Protein AF-A0A961JSK9-F1 (afdb_monomer)

Radius of gyration: 24.37 Å; Cα contacts (8 Å, |Δi|>4): 140; chains: 1; bounding box: 54×49×78 Å

Structure (mmCIF, N/CA/C/O backbone):
data_AF-A0A961JSK9-F1
#
_entry.id   AF-A0A961JSK9-F1
#
loop_
_atom_site.group_PDB
_atom_site.id
_atom_site.type_symbol
_atom_site.label_atom_id
_atom_site.label_alt_id
_atom_site.label_comp_id
_atom_site.label_asym_id
_atom_site.label_entity_id
_atom_site.label_seq_id
_atom_site.pdbx_PDB_ins_code
_atom_site.Cartn_x
_atom_site.Cartn_y
_atom_site.Cartn_z
_atom_site.occupancy
_atom_site.B_iso_or_equiv
_atom_site.auth_seq_id
_atom_site.auth_comp_id
_atom_site.auth_asym_id
_atom_site.auth_atom_id
_atom_site.pdbx_PDB_model_num
ATOM 1 N N . MET A 1 1 ? -5.346 -9.179 48.522 1.00 44.09 1 MET A N 1
ATOM 2 C CA . MET A 1 1 ? -5.016 -10.354 47.690 1.00 44.09 1 MET A CA 1
ATOM 3 C C . MET A 1 1 ? -6.242 -11.251 47.652 1.00 44.09 1 MET A C 1
ATOM 5 O O . MET A 1 1 ? -6.421 -12.074 48.533 1.00 44.09 1 MET A O 1
ATOM 9 N N . SER A 1 2 ? -7.141 -11.011 46.701 1.00 37.22 2 SER A N 1
ATOM 10 C CA . SER A 1 2 ? -8.302 -11.865 46.439 1.00 37.22 2 SER A CA 1
ATOM 11 C C . SER A 1 2 ? -8.330 -12.095 44.937 1.00 37.22 2 SER A C 1
ATOM 13 O O . SER A 1 2 ? -8.609 -11.184 44.158 1.00 37.22 2 SER A O 1
ATOM 15 N N . VAL A 1 3 ? -7.913 -13.294 44.554 1.00 47.22 3 VAL A N 1
ATOM 16 C CA . VAL A 1 3 ? -7.893 -13.778 43.180 1.00 47.22 3 VAL A CA 1
ATOM 17 C C . VAL A 1 3 ? -9.343 -13.877 42.715 1.00 47.22 3 VAL A C 1
ATOM 19 O O . VAL A 1 3 ? -10.102 -14.709 43.205 1.00 47.22 3 VAL A O 1
ATOM 22 N N . HIS A 1 4 ? -9.740 -12.988 41.806 1.00 46.88 4 HIS A N 1
ATOM 23 C CA . HIS A 1 4 ? -10.997 -13.101 41.079 1.00 46.88 4 HIS A CA 1
ATOM 24 C C . HIS A 1 4 ? -10.785 -14.147 39.978 1.00 46.88 4 HIS A C 1
ATOM 26 O O . HIS A 1 4 ? -10.395 -13.829 38.858 1.00 46.88 4 HIS A O 1
ATOM 32 N N . THR A 1 5 ? -10.983 -15.419 40.315 1.00 54.44 5 THR A N 1
ATOM 33 C CA . THR A 1 5 ? -11.194 -16.466 39.313 1.00 54.44 5 THR A CA 1
ATOM 34 C C . THR A 1 5 ? -12.607 -16.275 38.777 1.00 54.44 5 THR A C 1
ATOM 36 O O . THR A 1 5 ? -13.571 -16.734 39.381 1.00 54.44 5 THR A O 1
ATOM 39 N N . THR A 1 6 ? -12.751 -15.520 37.690 1.00 54.50 6 THR A N 1
ATOM 40 C CA . THR A 1 6 ? -13.978 -15.538 36.891 1.00 54.50 6 THR A CA 1
ATOM 41 C C . THR A 1 6 ? -13.908 -16.702 35.921 1.00 54.50 6 THR A C 1
ATOM 43 O O . THR A 1 6 ? -12.979 -16.789 35.118 1.00 54.50 6 THR A O 1
ATOM 46 N N . ASP A 1 7 ? -14.903 -17.577 36.027 1.00 43.22 7 ASP A N 1
ATOM 47 C CA . ASP A 1 7 ? -15.230 -18.644 35.092 1.00 43.22 7 ASP A CA 1
ATOM 48 C C . ASP A 1 7 ? -15.009 -18.226 33.634 1.00 43.22 7 ASP A C 1
ATOM 50 O O . ASP A 1 7 ? -15.667 -17.320 33.114 1.00 43.22 7 ASP A O 1
ATOM 54 N N . HIS A 1 8 ? -14.135 -18.947 32.935 1.00 47.72 8 HIS A N 1
ATOM 55 C CA . HIS A 1 8 ? -14.107 -18.943 31.478 1.00 47.72 8 HIS A CA 1
ATOM 56 C C . HIS A 1 8 ? -15.281 -19.783 30.960 1.00 47.72 8 HIS A C 1
ATOM 58 O O . HIS A 1 8 ? -15.100 -20.873 30.423 1.00 47.72 8 HIS A O 1
ATOM 64 N N . ILE A 1 9 ? -16.509 -19.276 31.105 1.00 49.59 9 ILE A N 1
ATOM 65 C CA . ILE A 1 9 ? -17.609 -19.733 30.255 1.00 49.59 9 ILE A CA 1
ATOM 66 C C . ILE A 1 9 ? -17.154 -19.461 28.821 1.00 49.59 9 ILE A C 1
ATOM 68 O O . ILE A 1 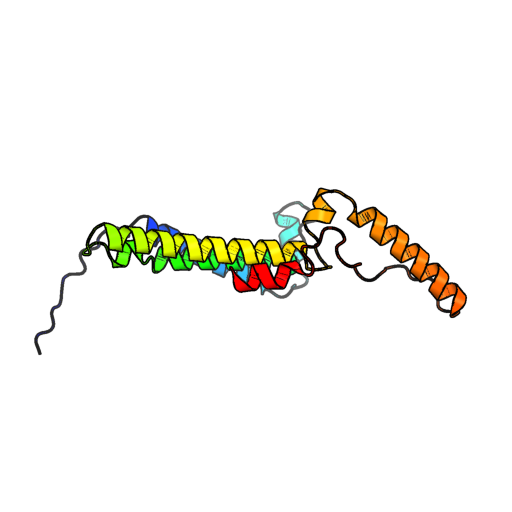9 ? -16.850 -18.318 28.479 1.00 49.59 9 ILE A O 1
ATOM 72 N N . HIS A 1 10 ? -17.062 -20.513 28.002 1.00 55.81 10 HIS A N 1
ATOM 73 C CA . HIS A 1 10 ? -16.749 -20.444 26.575 1.00 55.81 10 HIS A CA 1
ATOM 74 C C . HIS A 1 10 ? -17.805 -19.607 25.833 1.00 55.81 10 HIS A C 1
ATOM 76 O O . HIS A 1 10 ? -18.684 -20.127 25.144 1.00 55.81 10 HIS A O 1
ATOM 82 N N . ALA A 1 11 ? -17.726 -18.284 25.962 1.00 61.22 11 ALA A N 1
ATOM 83 C CA . ALA A 1 11 ? -18.397 -17.361 25.076 1.00 61.22 11 ALA A CA 1
ATOM 84 C C . ALA A 1 11 ? -17.859 -17.639 23.670 1.00 61.22 11 ALA A C 1
ATOM 86 O O . ALA A 1 11 ? -16.646 -17.690 23.452 1.00 61.22 11 ALA A O 1
ATOM 87 N N . LYS A 1 12 ? -18.758 -17.895 22.713 1.00 56.59 12 LYS A N 1
ATOM 88 C CA . LYS A 1 12 ? -18.362 -18.112 21.318 1.00 56.59 12 LYS A CA 1
ATOM 89 C C . LYS A 1 12 ? -17.499 -16.918 20.892 1.00 56.59 12 LYS A C 1
ATOM 91 O O . LYS A 1 12 ? -17.973 -15.792 21.050 1.00 56.59 12 LYS A O 1
ATOM 96 N N . PRO A 1 13 ? -16.287 -17.137 20.341 1.00 65.50 13 PRO A N 1
ATOM 97 C CA . PRO A 1 13 ? -15.444 -16.026 19.929 1.00 65.50 13 PRO A CA 1
ATOM 98 C C . PRO A 1 13 ? -16.229 -15.173 18.947 1.00 65.50 13 PRO A C 1
ATOM 100 O O . PRO A 1 13 ? -16.874 -15.718 18.036 1.00 65.50 13 PRO A O 1
ATOM 103 N N . ALA A 1 14 ? -16.211 -13.861 19.175 1.00 82.50 14 ALA A N 1
ATOM 104 C CA . ALA A 1 14 ? -16.921 -12.913 18.336 1.00 82.50 14 ALA A CA 1
ATOM 105 C C . ALA A 1 14 ? -16.466 -13.093 16.879 1.00 82.50 14 ALA A C 1
ATOM 107 O O . ALA A 1 14 ? -15.310 -13.438 16.624 1.00 82.50 14 ALA A O 1
ATOM 108 N N . LEU A 1 15 ? -17.355 -12.852 15.908 1.00 86.56 15 LEU A N 1
ATOM 109 C CA . LEU A 1 15 ? -17.049 -13.011 14.477 1.00 86.56 15 LEU A CA 1
ATOM 110 C C . LEU A 1 15 ? -15.721 -12.331 14.094 1.00 86.56 15 LEU A C 1
ATOM 112 O O . LEU A 1 15 ? -14.914 -12.915 13.379 1.00 86.56 15 LEU A O 1
ATOM 116 N N . ARG A 1 16 ? -15.463 -11.144 14.655 1.00 86.88 16 ARG A N 1
ATOM 117 C CA . ARG A 1 16 ? -14.218 -10.382 14.495 1.00 86.88 16 ARG A CA 1
ATOM 118 C C . ARG A 1 16 ? -12.969 -11.162 14.909 1.00 86.88 16 ARG A C 1
ATOM 120 O O . ARG A 1 16 ? -11.985 -11.154 14.184 1.00 86.88 16 ARG A O 1
ATOM 127 N N . GLU A 1 17 ? -13.001 -11.831 16.058 1.00 88.62 17 GLU A N 1
ATOM 128 C CA . GLU A 1 17 ? -11.855 -12.586 16.578 1.00 88.62 17 GLU A CA 1
ATOM 129 C C . GLU A 1 17 ? -11.570 -13.817 15.726 1.00 88.62 17 GLU A C 1
ATOM 131 O O . GLU A 1 17 ? -10.412 -14.121 15.453 1.00 88.62 17 GLU A O 1
ATOM 136 N N . ARG A 1 18 ? -12.627 -14.485 15.248 1.00 90.25 18 ARG A N 1
ATOM 137 C CA . ARG A 1 18 ? -12.497 -15.601 14.305 1.00 90.25 18 ARG A CA 1
ATOM 138 C C . ARG A 1 18 ? -11.901 -15.133 12.981 1.00 90.25 18 ARG A C 1
ATOM 140 O O . ARG A 1 18 ? -10.986 -15.772 12.480 1.00 90.25 18 ARG A O 1
ATOM 147 N N . LEU A 1 19 ? -12.398 -14.020 12.437 1.00 92.25 19 LEU A N 1
ATOM 148 C CA . LEU A 1 19 ? -11.875 -13.430 11.204 1.00 92.25 19 LEU A CA 1
ATOM 149 C C . LEU A 1 19 ? -10.405 -13.036 11.360 1.00 92.25 19 LEU A C 1
ATOM 151 O O . LEU A 1 19 ? -9.591 -13.436 10.539 1.00 92.25 19 LEU A O 1
ATOM 155 N N . ALA A 1 20 ? -10.047 -12.327 12.434 1.00 92.12 20 ALA A N 1
ATOM 156 C CA . ALA A 1 20 ? -8.663 -11.949 12.708 1.00 92.12 20 ALA A CA 1
ATOM 157 C C . ALA A 1 20 ? -7.746 -13.177 12.819 1.00 92.12 20 ALA A C 1
ATOM 159 O O . ALA A 1 20 ? -6.656 -13.173 12.257 1.00 92.12 20 ALA A O 1
ATOM 160 N N . TYR A 1 21 ? -8.202 -14.239 13.492 1.00 93.44 21 TYR A N 1
ATOM 161 C CA . TYR A 1 21 ? -7.456 -15.490 13.605 1.00 93.44 21 TYR A CA 1
ATOM 162 C C . TYR A 1 21 ? -7.222 -16.150 12.242 1.00 93.44 21 TYR A C 1
ATOM 164 O O . TYR A 1 21 ? -6.085 -16.472 11.914 1.00 93.44 21 TYR A O 1
ATOM 172 N N . TRP A 1 22 ? -8.270 -16.315 11.429 1.00 94.56 22 TRP A N 1
ATOM 173 C CA . TRP A 1 22 ? -8.148 -16.949 10.113 1.00 94.56 22 TRP A CA 1
ATOM 174 C C . TRP A 1 22 ? -7.325 -16.117 9.127 1.00 94.56 22 TRP A C 1
ATOM 176 O O . TRP A 1 22 ? -6.534 -16.686 8.378 1.00 94.56 22 TRP A O 1
ATOM 186 N N . LEU A 1 23 ? -7.455 -14.787 9.153 1.00 94.19 23 LEU A N 1
ATOM 187 C CA . LEU A 1 23 ? -6.632 -13.889 8.340 1.00 94.19 23 LEU A CA 1
ATOM 188 C C . LEU A 1 23 ? -5.159 -13.944 8.757 1.00 94.19 23 LEU A C 1
ATOM 190 O O . LEU A 1 23 ? -4.292 -14.058 7.896 1.00 94.19 23 LEU A O 1
ATOM 194 N N . ALA A 1 24 ? -4.868 -13.914 10.061 1.00 93.75 24 ALA A N 1
ATOM 195 C CA . ALA A 1 24 ? -3.503 -14.026 10.570 1.00 93.75 24 ALA A CA 1
ATOM 196 C C . ALA A 1 24 ? -2.886 -15.393 10.252 1.00 93.75 24 ALA A C 1
ATOM 198 O O . ALA A 1 24 ? -1.752 -15.460 9.786 1.00 93.75 24 ALA A O 1
ATOM 199 N N . LEU A 1 25 ? -3.642 -16.476 10.445 1.00 94.94 25 LEU A N 1
ATOM 200 C CA . LEU A 1 25 ? -3.207 -17.823 10.090 1.00 94.94 25 LEU A CA 1
ATOM 201 C C . LEU A 1 25 ? -2.912 -17.925 8.589 1.00 94.94 25 LEU A C 1
ATOM 203 O O . LEU A 1 25 ? -1.850 -18.410 8.210 1.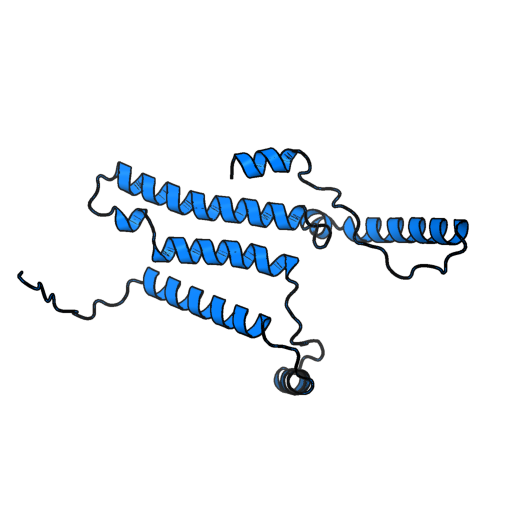00 94.94 25 LEU A O 1
ATOM 207 N N . GLY A 1 26 ? -3.813 -17.422 7.742 1.00 93.00 26 GLY A N 1
ATOM 208 C CA . GLY A 1 26 ? -3.612 -17.376 6.295 1.00 93.00 26 GLY A CA 1
ATOM 209 C C . GLY A 1 26 ? -2.363 -16.584 5.911 1.00 93.00 26 GLY A C 1
ATOM 210 O O . GLY A 1 26 ? -1.546 -17.075 5.136 1.00 93.00 26 GLY A O 1
ATOM 211 N N . LEU A 1 27 ? -2.165 -15.402 6.504 1.00 91.62 27 LEU A N 1
ATOM 212 C CA . LEU A 1 27 ? -0.990 -14.571 6.254 1.00 91.62 27 LEU A CA 1
ATOM 213 C C . LEU A 1 27 ? 0.316 -15.288 6.631 1.00 91.62 27 LEU A C 1
ATOM 215 O O . LEU A 1 27 ? 1.274 -15.255 5.862 1.00 91.62 27 LEU A O 1
ATOM 219 N N . VAL A 1 28 ? 0.352 -15.967 7.781 1.00 91.50 28 VAL A N 1
ATOM 220 C CA . VAL A 1 28 ? 1.520 -16.748 8.214 1.00 91.50 28 VAL A CA 1
ATOM 221 C C . VAL A 1 28 ? 1.793 -17.903 7.257 1.00 91.50 28 VAL A C 1
ATOM 223 O O . VAL A 1 28 ? 2.937 -18.088 6.856 1.00 91.50 28 VAL A O 1
ATOM 226 N N . LEU A 1 29 ? 0.765 -18.650 6.842 1.00 90.00 29 LEU A N 1
ATOM 227 C CA . LEU A 1 29 ? 0.925 -19.750 5.887 1.00 90.00 29 LEU A CA 1
ATOM 228 C C . LEU A 1 29 ? 1.477 -19.255 4.543 1.00 90.00 29 LEU A C 1
ATOM 230 O O . LEU A 1 29 ? 2.421 -19.843 4.021 1.00 90.00 29 LEU A O 1
ATOM 234 N N . VAL A 1 30 ? 0.951 -18.144 4.018 1.00 85.94 30 VAL A N 1
ATOM 235 C CA . VAL A 1 30 ? 1.465 -17.512 2.791 1.00 85.94 30 VAL A CA 1
ATOM 236 C C . VAL A 1 30 ? 2.916 -17.062 2.972 1.00 85.94 30 VAL A C 1
ATOM 238 O O . VAL A 1 30 ? 3.751 -17.319 2.107 1.00 85.94 30 VAL A O 1
ATOM 241 N N . GLY A 1 31 ? 3.244 -16.443 4.109 1.00 83.38 31 GLY A N 1
ATOM 242 C CA . GLY A 1 31 ? 4.611 -16.039 4.437 1.00 83.38 31 GLY A CA 1
ATOM 243 C C . GLY A 1 31 ? 5.576 -17.223 4.523 1.00 83.38 31 GLY A C 1
ATOM 244 O O . GLY A 1 31 ? 6.680 -17.153 3.988 1.00 83.38 31 GLY A O 1
ATOM 245 N N . MET A 1 32 ? 5.148 -18.334 5.127 1.00 85.00 32 MET A N 1
ATOM 246 C CA . MET A 1 32 ? 5.934 -19.567 5.200 1.00 85.00 32 MET A CA 1
ATOM 247 C C . MET A 1 32 ? 6.185 -20.157 3.815 1.00 85.00 32 MET A C 1
ATOM 249 O O . MET A 1 32 ? 7.321 -20.514 3.524 1.00 85.00 32 MET A O 1
ATOM 253 N N . VAL A 1 33 ? 5.165 -20.211 2.950 1.00 80.94 33 VAL A N 1
ATOM 254 C CA . VAL A 1 33 ? 5.314 -20.661 1.554 1.00 80.94 33 VAL A CA 1
ATOM 255 C C . VAL A 1 33 ? 6.288 -19.759 0.794 1.00 80.94 33 VAL A C 1
ATOM 257 O O . VAL A 1 33 ? 7.173 -20.262 0.112 1.00 80.94 33 VAL A O 1
ATOM 260 N N . ASN A 1 34 ? 6.192 -18.437 0.958 1.00 78.38 34 ASN A N 1
ATOM 261 C CA . ASN A 1 34 ? 7.104 -17.491 0.311 1.00 78.38 34 ASN A CA 1
ATOM 262 C C . ASN A 1 34 ? 8.557 -17.595 0.822 1.00 78.38 34 ASN A C 1
ATOM 264 O O . ASN A 1 34 ? 9.499 -17.250 0.109 1.00 78.38 34 ASN A O 1
ATOM 268 N N . ALA A 1 35 ? 8.744 -18.068 2.056 1.00 76.75 35 ALA A N 1
ATOM 269 C CA . ALA A 1 35 ? 10.053 -18.306 2.655 1.00 76.75 35 ALA A CA 1
ATOM 270 C C . ALA A 1 35 ? 10.646 -19.686 2.309 1.00 76.75 35 ALA A C 1
ATOM 272 O O . ALA A 1 35 ? 11.819 -19.921 2.610 1.00 76.75 35 ALA A O 1
ATOM 273 N N . MET A 1 36 ? 9.882 -20.597 1.687 1.00 73.12 36 MET A N 1
ATOM 274 C CA . MET A 1 36 ? 10.408 -21.905 1.292 1.00 73.12 36 MET A CA 1
ATOM 275 C C . MET A 1 36 ? 11.477 -21.738 0.200 1.00 73.12 36 MET A C 1
ATOM 277 O O . MET A 1 36 ? 11.223 -21.098 -0.825 1.00 73.12 36 MET A O 1
ATOM 281 N N . PRO A 1 37 ? 12.687 -22.297 0.386 1.00 64.62 37 PRO A N 1
ATOM 282 C CA . PRO A 1 37 ? 13.669 -22.347 -0.686 1.00 64.62 37 PRO A CA 1
ATOM 283 C C . PRO A 1 37 ? 13.152 -23.258 -1.806 1.00 64.62 37 PRO A C 1
ATOM 285 O O . PRO A 1 37 ? 12.506 -24.270 -1.536 1.00 64.62 37 PRO A O 1
ATOM 288 N N . GLY A 1 38 ? 13.451 -22.920 -3.062 1.00 63.88 38 GLY A N 1
ATOM 289 C CA . GLY A 1 38 ? 13.133 -23.787 -4.196 1.00 63.88 38 GLY A CA 1
ATOM 290 C C . GLY A 1 38 ? 13.935 -25.082 -4.093 1.00 63.88 38 GLY A C 1
ATOM 291 O O . GLY A 1 38 ? 15.145 -25.073 -4.318 1.00 63.88 38 GLY A O 1
ATOM 292 N N . ILE A 1 39 ? 13.280 -26.177 -3.701 1.00 66.50 39 ILE A N 1
ATOM 293 C CA . ILE A 1 39 ? 13.894 -27.505 -3.644 1.00 66.50 39 ILE A CA 1
ATOM 294 C C . ILE A 1 39 ? 13.689 -28.166 -5.013 1.00 66.50 39 ILE A C 1
ATOM 296 O O . ILE A 1 39 ? 12.536 -28.428 -5.378 1.00 66.50 39 ILE A O 1
ATOM 300 N N . PRO A 1 40 ? 14.765 -28.473 -5.763 1.00 58.69 40 PRO A N 1
ATOM 301 C CA . PRO A 1 40 ? 14.644 -29.195 -7.025 1.00 58.69 40 PRO A CA 1
ATOM 302 C C . PRO A 1 40 ? 13.997 -30.566 -6.757 1.00 58.69 40 PRO A C 1
ATOM 304 O O . PRO A 1 40 ? 14.526 -31.357 -5.979 1.00 58.69 40 PRO A O 1
ATOM 307 N N . GLY A 1 41 ? 12.816 -30.811 -7.338 1.00 64.81 41 GLY A N 1
ATOM 308 C CA . GLY A 1 41 ? 11.990 -32.011 -7.129 1.00 64.81 41 GLY A CA 1
ATOM 309 C C . GLY A 1 41 ? 10.600 -31.748 -6.526 1.00 64.81 41 GLY A C 1
ATOM 310 O O . GLY A 1 41 ? 9.636 -32.387 -6.941 1.00 64.81 41 GLY A O 1
ATOM 311 N N . LEU A 1 42 ? 10.446 -30.769 -5.621 1.00 65.62 42 LEU A N 1
ATOM 312 C CA . LEU A 1 42 ? 9.121 -30.370 -5.107 1.00 65.62 42 LEU A CA 1
ATOM 313 C C . LEU A 1 42 ? 8.342 -29.568 -6.157 1.00 65.62 42 LEU A C 1
ATOM 315 O O . LEU A 1 42 ? 7.139 -29.754 -6.313 1.00 65.62 42 LEU A O 1
ATOM 319 N N . ASP A 1 43 ? 9.048 -28.718 -6.904 1.00 64.00 43 ASP A N 1
ATOM 320 C CA . ASP A 1 43 ? 8.493 -27.988 -8.045 1.00 64.00 43 ASP A CA 1
ATOM 321 C C . ASP A 1 43 ? 7.944 -28.931 -9.122 1.00 64.00 43 ASP A C 1
ATOM 323 O O . ASP A 1 43 ? 6.928 -28.631 -9.742 1.00 64.00 43 ASP A O 1
ATOM 327 N N . ASP A 1 44 ? 8.593 -30.073 -9.349 1.00 66.69 44 ASP A N 1
ATOM 328 C CA . ASP A 1 44 ? 8.180 -31.025 -10.383 1.00 66.69 44 ASP A CA 1
ATOM 329 C C . ASP A 1 44 ? 6.990 -31.876 -9.920 1.00 66.69 44 ASP A C 1
ATOM 331 O O . ASP A 1 44 ? 6.033 -32.030 -10.676 1.00 66.69 44 ASP A O 1
ATOM 335 N N . LEU A 1 45 ? 6.964 -32.290 -8.645 1.00 66.50 45 LEU A N 1
ATOM 336 C CA . LEU A 1 45 ? 5.790 -32.905 -8.006 1.00 66.50 45 LEU A CA 1
ATOM 337 C C . LEU A 1 45 ? 4.580 -31.959 -7.989 1.00 66.50 45 LEU A C 1
ATOM 339 O O . LEU A 1 45 ? 3.455 -32.373 -8.259 1.00 66.50 45 LEU A O 1
ATOM 343 N N . ALA A 1 46 ? 4.791 -30.674 -7.698 1.00 63.22 46 ALA A N 1
ATOM 344 C CA . ALA A 1 46 ? 3.723 -29.681 -7.698 1.00 63.22 46 ALA A CA 1
ATOM 345 C C . ALA A 1 46 ? 3.153 -29.459 -9.103 1.00 63.22 46 ALA A C 1
ATOM 347 O O . ALA A 1 46 ? 1.931 -29.422 -9.249 1.00 63.22 46 ALA A O 1
ATOM 348 N N . LYS A 1 47 ? 4.007 -29.378 -10.133 1.00 64.31 47 LYS A N 1
ATOM 349 C CA . LYS A 1 47 ? 3.582 -29.306 -11.543 1.00 64.31 47 LYS A CA 1
ATOM 350 C C . LYS A 1 47 ? 2.789 -30.541 -11.966 1.00 64.31 47 LYS A C 1
ATOM 352 O O . LYS A 1 47 ? 1.790 -30.400 -12.667 1.00 64.31 47 LYS A O 1
ATOM 357 N N . GLU A 1 48 ? 3.205 -31.728 -11.529 1.00 65.81 48 GLU A N 1
ATOM 358 C CA . GLU A 1 48 ? 2.544 -32.994 -11.861 1.00 65.81 48 GLU A CA 1
ATOM 359 C C . GLU A 1 48 ? 1.169 -33.121 -11.182 1.00 65.81 48 GLU A C 1
ATOM 361 O O . GLU A 1 48 ? 0.207 -33.547 -11.817 1.00 65.81 48 GLU A O 1
ATOM 366 N N . ILE A 1 49 ? 1.031 -32.656 -9.933 1.00 68.75 49 ILE A N 1
ATOM 367 C CA . ILE A 1 49 ? -0.244 -32.667 -9.192 1.00 68.75 49 ILE A CA 1
ATOM 368 C C . ILE A 1 49 ? -1.211 -31.571 -9.676 1.00 68.75 49 ILE A C 1
ATOM 370 O O . ILE A 1 49 ? -2.419 -31.798 -9.722 1.00 68.75 49 ILE A O 1
ATOM 374 N N . THR A 1 50 ? -0.715 -30.378 -10.029 1.00 65.19 50 THR A N 1
ATOM 375 C CA . THR A 1 50 ? -1.570 -29.257 -10.484 1.00 65.19 50 THR A CA 1
ATOM 376 C C . THR A 1 50 ? -1.851 -29.253 -11.988 1.00 65.19 50 THR A C 1
ATOM 378 O O . THR A 1 50 ? -2.728 -28.512 -12.429 1.00 65.19 50 THR A O 1
ATOM 381 N N . GLY A 1 51 ? -1.147 -30.063 -12.787 1.00 57.47 51 GLY A N 1
ATOM 382 C CA . GLY A 1 51 ? -1.371 -30.194 -14.233 1.00 57.47 51 GLY A CA 1
ATOM 383 C C . GLY A 1 51 ? -1.050 -28.937 -15.052 1.00 57.47 51 GLY A C 1
ATOM 384 O O . GLY A 1 51 ? -1.397 -28.872 -16.231 1.00 57.47 51 GLY A O 1
ATOM 385 N N . ASN A 1 52 ? -0.403 -27.931 -14.453 1.00 52.59 52 ASN A N 1
ATOM 386 C CA . ASN A 1 52 ? -0.059 -26.674 -15.111 1.00 52.59 52 ASN A CA 1
ATOM 387 C C . ASN A 1 52 ? 1.473 -26.516 -15.208 1.00 52.59 52 ASN A C 1
ATOM 389 O O . ASN A 1 52 ? 2.131 -26.3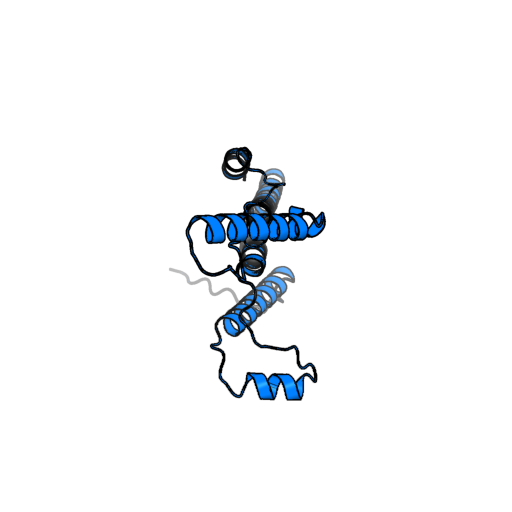09 -14.184 1.00 52.59 52 ASN A O 1
ATOM 393 N N . PRO A 1 53 ? 2.061 -26.547 -16.421 1.00 55.66 53 PRO A N 1
ATOM 394 C CA . PRO A 1 53 ? 3.510 -26.448 -16.617 1.00 55.66 53 PRO A CA 1
ATOM 395 C C . PRO A 1 53 ? 4.097 -25.079 -16.225 1.00 55.66 53 PRO A C 1
ATOM 397 O O . PRO A 1 53 ? 5.314 -24.953 -16.089 1.00 55.66 53 PRO A O 1
ATOM 400 N N . LEU A 1 54 ? 3.253 -24.058 -16.017 1.00 51.44 54 LEU A N 1
ATOM 401 C CA . LEU A 1 54 ? 3.645 -22.722 -15.554 1.00 51.44 54 LEU A CA 1
ATOM 402 C C . LEU A 1 54 ? 3.604 -22.549 -14.029 1.00 51.44 54 LEU A C 1
ATOM 404 O O . LEU A 1 54 ? 3.995 -21.488 -13.540 1.00 51.44 54 LEU A O 1
ATOM 408 N N . PHE A 1 55 ? 3.181 -23.560 -13.262 1.00 48.22 55 PHE A N 1
ATOM 409 C CA . PHE A 1 55 ? 3.177 -23.486 -11.800 1.00 48.22 55 PHE A CA 1
ATOM 410 C C . PHE A 1 55 ? 4.592 -23.715 -11.254 1.00 48.22 55 PHE A C 1
ATOM 412 O O . PHE A 1 55 ? 4.957 -24.785 -10.778 1.00 48.22 55 PHE A O 1
ATOM 419 N N . ARG A 1 56 ? 5.442 -22.696 -11.379 1.00 54.66 56 ARG A N 1
ATOM 420 C CA . ARG A 1 56 ? 6.710 -22.631 -10.651 1.00 54.66 56 ARG A CA 1
ATOM 421 C C . ARG A 1 56 ? 6.369 -22.154 -9.241 1.00 54.66 56 ARG A C 1
ATOM 423 O O . ARG A 1 56 ? 5.776 -21.080 -9.124 1.00 54.66 56 ARG A O 1
ATOM 430 N N . ILE A 1 57 ? 6.755 -22.890 -8.191 1.00 50.88 57 ILE A N 1
ATOM 431 C CA . ILE A 1 57 ? 6.730 -22.390 -6.805 1.00 50.88 57 ILE A CA 1
ATOM 432 C C . ILE A 1 57 ? 7.870 -21.368 -6.699 1.00 50.88 57 ILE A C 1
ATOM 434 O O . ILE A 1 57 ? 8.903 -21.560 -6.068 1.00 50.88 57 ILE A O 1
ATOM 438 N N . ARG A 1 58 ? 7.750 -20.280 -7.456 1.00 55.59 58 ARG A N 1
ATOM 439 C CA . ARG A 1 58 ? 8.689 -19.175 -7.436 1.00 55.59 58 ARG A CA 1
ATOM 440 C C . ARG A 1 58 ? 8.243 -18.248 -6.316 1.00 55.59 58 ARG A C 1
ATOM 442 O O . ARG A 1 58 ? 7.049 -18.010 -6.150 1.00 55.59 58 ARG A O 1
ATOM 449 N N . LYS A 1 59 ? 9.225 -17.694 -5.603 1.00 58.72 59 LYS A N 1
ATOM 450 C CA . LYS A 1 59 ? 9.078 -16.485 -4.784 1.00 58.72 59 LYS A CA 1
ATOM 451 C C . LYS A 1 59 ? 8.135 -15.512 -5.492 1.00 58.72 59 LYS A C 1
ATOM 453 O O . LYS A 1 59 ? 8.388 -15.158 -6.648 1.00 58.72 59 LYS A O 1
ATOM 458 N N . PHE A 1 60 ? 7.044 -15.145 -4.827 1.00 60.50 60 PHE A N 1
ATOM 459 C CA . PHE A 1 60 ? 6.110 -14.161 -5.361 1.00 60.50 60 PHE A CA 1
ATOM 460 C C . PHE A 1 60 ? 6.876 -12.863 -5.679 1.00 60.50 60 PHE A C 1
ATOM 462 O O . PHE A 1 60 ? 7.856 -12.585 -4.984 1.00 60.50 60 PHE A O 1
ATOM 469 N N . PRO A 1 61 ? 6.483 -12.083 -6.705 1.00 71.75 61 PRO A N 1
ATOM 470 C CA . PRO A 1 61 ? 7.084 -10.773 -6.950 1.00 71.75 61 PRO A CA 1
ATOM 471 C C . PRO A 1 61 ? 6.910 -9.922 -5.688 1.00 71.75 61 PRO A C 1
ATOM 473 O O . PRO A 1 61 ? 5.795 -9.539 -5.315 1.00 71.75 61 PRO A O 1
ATOM 476 N N . PHE A 1 62 ? 8.011 -9.732 -4.965 1.00 75.00 62 PHE A N 1
ATOM 477 C CA . PHE A 1 62 ? 8.021 -9.145 -3.629 1.00 75.00 62 PHE A CA 1
ATOM 478 C C . PHE A 1 62 ? 7.534 -7.698 -3.659 1.00 75.00 62 PHE A C 1
ATOM 480 O O . PHE A 1 62 ? 6.895 -7.234 -2.718 1.00 75.00 62 PHE A O 1
ATOM 487 N N . GLU A 1 63 ? 7.778 -7.031 -4.778 1.00 83.12 63 GLU A N 1
ATOM 488 C CA . GLU A 1 63 ? 7.428 -5.651 -5.066 1.00 83.12 63 GLU A CA 1
ATOM 489 C C . GLU A 1 63 ? 5.907 -5.453 -5.031 1.00 83.1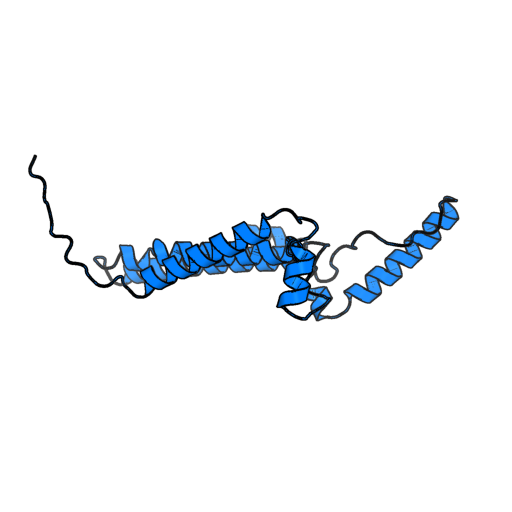2 63 GLU A C 1
ATOM 491 O O . GLU A 1 63 ? 5.419 -4.462 -4.500 1.00 83.12 63 GLU A O 1
ATOM 496 N N . VAL A 1 64 ? 5.124 -6.424 -5.511 1.00 85.25 64 VAL A N 1
ATOM 497 C CA . VAL A 1 64 ? 3.655 -6.329 -5.488 1.00 85.25 64 VAL A CA 1
ATOM 498 C C . VAL A 1 64 ? 3.076 -6.924 -4.207 1.00 85.25 64 VAL A C 1
ATOM 500 O O . VAL A 1 64 ? 2.142 -6.380 -3.617 1.00 85.25 64 VAL A O 1
ATOM 503 N N . CYS A 1 65 ? 3.628 -8.044 -3.741 1.00 85.94 65 CYS A N 1
ATOM 504 C CA . CYS A 1 65 ? 3.059 -8.758 -2.604 1.00 85.94 65 CYS A CA 1
ATOM 505 C C . CYS A 1 65 ? 3.287 -8.057 -1.259 1.00 85.94 65 CYS A C 1
ATOM 507 O O . CYS A 1 65 ? 2.395 -8.089 -0.412 1.00 85.94 65 CYS A O 1
ATOM 509 N N . TYR A 1 66 ? 4.442 -7.428 -1.029 1.00 87.75 66 TYR A N 1
ATOM 510 C CA . TYR A 1 66 ? 4.756 -6.836 0.277 1.00 87.75 66 TYR A CA 1
ATOM 511 C C . TYR A 1 66 ? 3.867 -5.645 0.660 1.00 87.75 66 TYR A C 1
ATOM 513 O O . TYR A 1 66 ? 3.357 -5.650 1.785 1.00 87.75 66 TYR A O 1
ATOM 521 N N . PRO A 1 67 ? 3.587 -4.674 -0.230 1.00 91.56 67 PRO A N 1
ATOM 522 C CA . PRO A 1 67 ? 2.660 -3.583 0.076 1.00 91.56 67 PRO A CA 1
ATOM 523 C C . PRO A 1 67 ? 1.248 -4.082 0.403 1.00 91.56 67 PRO A C 1
ATOM 525 O O . PRO A 1 67 ? 0.604 -3.585 1.325 1.00 91.56 67 PRO A O 1
ATOM 528 N N . LEU A 1 68 ? 0.775 -5.119 -0.295 1.00 91.81 68 LEU A N 1
ATOM 529 C CA . LEU A 1 68 ? -0.536 -5.721 -0.036 1.00 91.81 68 LEU A CA 1
ATOM 530 C C . LEU A 1 68 ? -0.578 -6.444 1.316 1.00 91.81 68 LEU A C 1
ATOM 532 O O . LEU A 1 68 ? -1.540 -6.302 2.072 1.00 91.81 68 LEU A O 1
ATOM 536 N N . VAL A 1 69 ? 0.483 -7.185 1.648 1.00 92.38 69 VAL A N 1
ATOM 537 C CA . VAL A 1 69 ? 0.639 -7.831 2.959 1.00 92.38 69 VAL A CA 1
ATOM 538 C C . VAL A 1 69 ? 0.680 -6.796 4.083 1.00 92.38 69 VAL A C 1
ATOM 540 O O . VAL A 1 69 ? 0.080 -7.021 5.133 1.00 92.38 69 VAL A O 1
ATOM 543 N N . PHE A 1 70 ? 1.329 -5.651 3.869 1.00 93.69 70 PHE A N 1
ATOM 544 C CA . PHE A 1 70 ? 1.359 -4.557 4.836 1.00 93.69 70 PHE A CA 1
ATOM 545 C C . PHE A 1 70 ? -0.050 -4.026 5.147 1.00 93.69 70 PHE A C 1
ATOM 547 O O . PHE A 1 70 ? -0.430 -3.945 6.318 1.00 93.69 70 PHE A O 1
ATOM 554 N N . VAL A 1 71 ? -0.865 -3.763 4.120 1.00 95.81 71 VAL A N 1
ATOM 555 C CA . VAL A 1 71 ? -2.270 -3.353 4.301 1.00 95.81 71 VAL A CA 1
ATOM 556 C C . VAL A 1 71 ? -3.073 -4.439 5.018 1.00 95.81 71 VAL A C 1
ATOM 558 O O . VAL A 1 71 ? -3.789 -4.149 5.977 1.00 95.81 71 VAL A O 1
ATOM 561 N N . LEU A 1 72 ? -2.926 -5.702 4.606 1.00 95.12 72 LEU A N 1
ATOM 562 C CA . LEU A 1 72 ? -3.611 -6.831 5.240 1.00 95.12 72 LEU A CA 1
ATOM 563 C C . LEU A 1 72 ? -3.246 -6.960 6.726 1.00 95.12 72 LEU A C 1
ATOM 565 O O . LEU A 1 72 ? -4.119 -7.199 7.562 1.00 95.12 72 LEU A O 1
ATOM 569 N N . MET A 1 73 ? -1.977 -6.761 7.078 1.00 94.50 73 MET A N 1
ATOM 570 C CA . MET A 1 73 ? -1.524 -6.793 8.466 1.00 94.50 73 MET A CA 1
ATOM 571 C C . MET A 1 73 ? -2.137 -5.655 9.292 1.00 94.50 73 MET A C 1
ATOM 573 O O . MET A 1 73 ? -2.545 -5.891 10.429 1.00 94.50 73 MET A O 1
ATOM 577 N N . MET A 1 74 ? -2.300 -4.460 8.715 1.00 95.88 74 MET A N 1
ATOM 578 C CA . MET A 1 74 ? -3.004 -3.351 9.374 1.00 95.88 74 MET A CA 1
ATOM 579 C C . MET A 1 74 ? -4.494 -3.642 9.572 1.00 95.88 74 MET A C 1
ATOM 581 O O . MET A 1 74 ? -5.041 -3.353 10.637 1.00 95.88 74 MET A O 1
ATOM 585 N N . VAL A 1 75 ? -5.143 -4.305 8.612 1.00 94.94 75 VAL A N 1
ATOM 586 C CA . VAL A 1 75 ? -6.523 -4.789 8.776 1.00 94.94 75 VAL A CA 1
ATOM 587 C C . VAL A 1 75 ? -6.616 -5.790 9.931 1.00 94.94 75 VAL A C 1
ATOM 589 O O . VAL A 1 75 ? -7.483 -5.651 10.793 1.00 94.94 75 VAL A O 1
ATOM 592 N N . ILE A 1 76 ? -5.710 -6.771 10.003 1.00 93.94 76 ILE A N 1
ATOM 593 C CA . ILE A 1 76 ? -5.664 -7.745 11.109 1.00 93.94 76 ILE A CA 1
ATOM 594 C C . ILE A 1 76 ? -5.460 -7.033 12.453 1.00 93.94 76 ILE A C 1
ATOM 596 O O . ILE A 1 76 ? -6.150 -7.349 13.427 1.00 93.94 76 ILE A O 1
ATOM 600 N N . LEU A 1 77 ? -4.550 -6.057 12.506 1.00 93.94 77 LEU A N 1
ATOM 601 C CA . LEU A 1 77 ? -4.258 -5.271 13.701 1.00 93.94 77 LEU A CA 1
ATOM 602 C C . LEU A 1 77 ? -5.496 -4.516 14.192 1.00 93.94 77 LEU A C 1
ATOM 604 O O . LEU A 1 77 ? -5.838 -4.619 15.370 1.00 93.94 77 LEU A O 1
ATOM 608 N N . VAL A 1 78 ? -6.218 -3.844 13.294 1.00 94.38 78 VAL A N 1
ATOM 609 C CA . VAL A 1 78 ? -7.471 -3.157 13.633 1.00 94.38 78 VAL A CA 1
ATOM 610 C C . VAL A 1 78 ? -8.547 -4.152 14.064 1.00 94.38 78 VAL A C 1
ATOM 612 O O . VAL A 1 78 ? -9.221 -3.927 15.063 1.00 94.38 78 VAL A O 1
ATOM 615 N N . LEU A 1 79 ? -8.688 -5.305 13.407 1.00 90.94 79 LEU A N 1
ATOM 616 C CA . LEU A 1 79 ? -9.652 -6.324 13.839 1.00 90.94 79 LEU A CA 1
ATOM 617 C C . LEU A 1 79 ? -9.332 -6.868 15.242 1.00 90.94 79 LEU A C 1
ATOM 619 O O . LEU A 1 79 ? -10.246 -7.146 16.025 1.00 90.94 79 LEU A O 1
ATOM 623 N N . ARG A 1 80 ? -8.053 -7.017 15.593 1.00 90.00 80 ARG A N 1
ATOM 624 C CA . ARG A 1 80 ? -7.646 -7.553 16.898 1.00 90.00 80 ARG A CA 1
ATOM 625 C C . ARG A 1 80 ? -7.683 -6.507 18.012 1.00 90.00 80 ARG A C 1
ATOM 627 O O . ARG A 1 80 ? -8.171 -6.814 19.098 1.00 90.00 80 ARG A O 1
ATOM 634 N N . HIS A 1 81 ? -7.193 -5.301 17.743 1.00 89.38 81 HIS A N 1
ATOM 635 C CA . HIS A 1 81 ? -6.945 -4.247 18.730 1.00 89.38 81 HIS A CA 1
ATOM 636 C C . HIS A 1 81 ? -7.782 -2.974 18.504 1.00 89.38 81 HIS A C 1
ATOM 638 O O . HIS A 1 81 ? -7.417 -1.915 19.008 1.00 89.38 81 HIS A O 1
ATOM 644 N N . SER A 1 82 ? -8.914 -3.076 17.794 1.00 89.88 82 SER A N 1
ATOM 645 C CA . SER A 1 82 ? -9.822 -1.958 17.481 1.00 89.88 82 SER A CA 1
ATOM 646 C C . SER A 1 82 ? -10.090 -1.039 18.676 1.00 89.88 82 SER A C 1
ATOM 648 O O . SER A 1 82 ? -10.628 -1.457 19.713 1.00 89.88 82 SER A O 1
ATOM 650 N N . MET A 1 83 ? -9.801 0.248 18.484 1.00 88.38 83 MET A N 1
ATOM 651 C CA . MET A 1 83 ? -10.066 1.299 19.463 1.00 88.38 83 MET A CA 1
ATOM 652 C C . MET A 1 83 ? -11.569 1.515 19.656 1.00 88.38 83 MET A C 1
ATOM 654 O O . MET A 1 83 ? -12.016 1.804 20.769 1.00 88.38 83 MET A O 1
ATOM 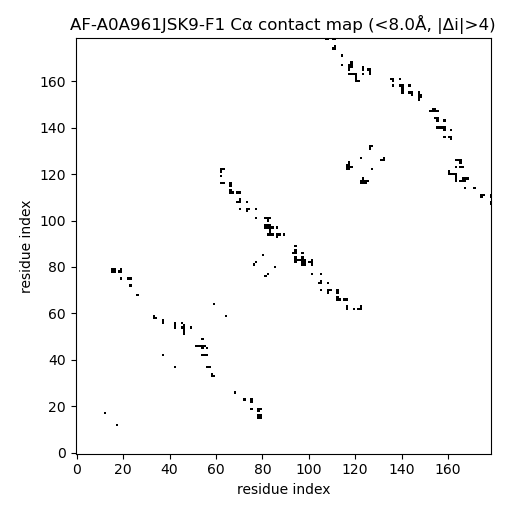658 N N . TYR A 1 84 ? -12.369 1.321 18.600 1.00 87.88 84 TYR A N 1
ATOM 659 C CA . TYR A 1 84 ? -13.830 1.376 18.687 1.00 87.88 84 TYR A CA 1
ATOM 660 C C . TYR A 1 84 ? -14.384 0.380 19.712 1.00 87.88 84 TYR A C 1
ATOM 662 O O . TYR A 1 84 ? -15.233 0.733 20.535 1.00 87.88 84 TYR A O 1
ATOM 670 N N . HIS A 1 85 ? -13.890 -0.861 19.685 1.00 85.25 85 HIS A N 1
ATOM 671 C CA . HIS A 1 85 ? -14.328 -1.895 20.619 1.00 85.25 85 HIS A CA 1
ATOM 672 C C . HIS A 1 85 ? -13.796 -1.663 22.035 1.00 85.25 85 HIS A C 1
ATOM 674 O O . HIS A 1 85 ? -14.513 -1.886 23.007 1.00 85.25 85 HIS A O 1
ATOM 680 N N . ALA A 1 86 ? -12.556 -1.190 22.165 1.00 87.12 86 ALA A N 1
ATOM 681 C CA . ALA A 1 86 ? -11.959 -0.892 23.465 1.00 87.12 86 ALA A CA 1
ATOM 682 C C . ALA A 1 86 ? -12.691 0.233 24.226 1.00 87.12 86 ALA A C 1
ATOM 684 O O . ALA A 1 86 ? -12.557 0.350 25.442 1.00 87.12 86 ALA A O 1
ATOM 685 N N . TRP A 1 87 ? -13.457 1.079 23.531 1.00 88.75 87 TRP A N 1
ATOM 686 C CA . TRP A 1 87 ? -14.185 2.212 24.112 1.00 88.75 87 TRP A CA 1
ATOM 687 C C . TRP A 1 87 ? -15.707 2.034 24.103 1.00 88.75 87 TRP A C 1
ATOM 689 O O . TRP A 1 87 ? -16.439 3.024 24.051 1.00 88.75 87 TRP A O 1
ATOM 699 N N . GLN A 1 88 ? -16.201 0.797 24.180 1.00 83.50 88 GLN A N 1
ATOM 700 C CA . GLN A 1 88 ? -17.643 0.535 24.254 1.00 83.50 88 GLN A CA 1
ATOM 701 C C . GLN A 1 88 ? -18.316 1.168 25.475 1.00 83.50 88 GLN A C 1
ATOM 703 O O . GLN A 1 88 ? -19.416 1.697 25.336 1.00 83.50 88 GLN A O 1
ATOM 708 N N . ASP A 1 89 ? -17.627 1.207 26.616 1.00 89.38 89 ASP A N 1
ATOM 709 C CA . ASP A 1 89 ? -18.148 1.766 27.873 1.00 89.38 89 ASP A CA 1
ATOM 710 C C . ASP A 1 89 ? -18.051 3.303 27.950 1.00 89.38 89 ASP A C 1
ATOM 712 O O . ASP A 1 89 ? -18.373 3.917 28.967 1.00 89.38 89 ASP A O 1
ATOM 716 N N . LYS A 1 90 ? -17.559 3.956 26.889 1.00 88.81 90 LYS A N 1
ATOM 717 C CA . LYS A 1 90 ? -17.318 5.406 26.837 1.00 88.81 90 LYS A CA 1
ATOM 718 C C . LYS A 1 90 ? -18.436 6.132 26.079 1.00 88.81 90 LYS A C 1
ATOM 720 O O . LYS A 1 90 ? -19.143 5.517 25.280 1.00 88.81 90 LYS A O 1
ATOM 725 N N . PRO A 1 91 ? -18.592 7.461 26.268 1.00 90.75 91 PRO A N 1
ATOM 726 C CA . PRO A 1 91 ? -19.609 8.238 25.562 1.00 90.75 91 PRO A CA 1
ATOM 727 C C . PRO A 1 91 ? -19.530 8.062 24.035 1.00 90.75 91 PRO A C 1
ATOM 729 O O . PRO A 1 91 ? -18.435 7.897 23.481 1.00 90.75 91 PRO A O 1
ATOM 732 N N . PRO A 1 92 ? -20.672 8.169 23.326 1.00 88.69 92 PRO A N 1
ATOM 733 C CA . PRO A 1 92 ? -20.782 7.816 21.909 1.00 88.69 92 PRO A CA 1
ATOM 734 C C . PRO A 1 92 ? -19.842 8.621 21.005 1.00 88.69 92 PRO A C 1
ATOM 736 O O . PRO A 1 92 ? -19.383 8.098 19.991 1.00 88.69 92 PRO A O 1
ATOM 739 N N . LEU A 1 93 ? -19.509 9.860 21.385 1.00 90.44 93 LEU A N 1
ATOM 740 C CA . LEU A 1 93 ? -18.546 10.695 20.667 1.00 90.44 93 LEU A CA 1
ATOM 741 C C . LEU A 1 93 ? -17.142 10.075 20.673 1.00 90.44 93 LEU A C 1
ATOM 743 O O . LEU A 1 93 ? -16.511 9.943 19.627 1.00 90.44 93 LEU A O 1
ATOM 747 N N . ARG A 1 94 ? -16.678 9.626 21.844 1.00 87.56 94 ARG A N 1
ATOM 748 C CA . ARG A 1 94 ? -15.360 9.000 21.997 1.00 87.56 94 ARG A CA 1
ATOM 749 C C . ARG A 1 94 ? -15.321 7.632 21.327 1.00 87.56 94 ARG A C 1
ATOM 751 O O . ARG A 1 94 ? -14.322 7.289 20.708 1.00 87.56 94 ARG A O 1
ATOM 758 N N . ARG A 1 95 ? -16.434 6.893 21.366 1.00 88.12 95 ARG A N 1
ATOM 759 C CA . ARG A 1 95 ? -16.581 5.636 20.626 1.00 88.12 95 ARG A CA 1
ATOM 760 C C . ARG A 1 95 ? -16.450 5.855 19.113 1.00 88.12 95 ARG A C 1
ATOM 762 O O . ARG A 1 95 ? -15.660 5.171 18.477 1.00 88.12 95 ARG A O 1
ATOM 769 N N . ARG A 1 96 ? -17.156 6.839 18.538 1.00 89.62 96 ARG A N 1
ATOM 770 C CA . ARG A 1 96 ? -17.037 7.197 17.107 1.00 89.62 96 ARG A CA 1
ATOM 771 C C . ARG A 1 96 ? -15.622 7.633 16.731 1.00 89.62 96 ARG A C 1
ATOM 773 O O . ARG A 1 96 ? -15.140 7.221 15.685 1.00 89.62 96 ARG A O 1
ATOM 780 N N . PHE A 1 97 ? -14.949 8.396 17.592 1.00 93.50 97 PHE A N 1
ATOM 781 C CA . PHE A 1 97 ? -13.549 8.767 17.379 1.00 93.50 97 PHE A CA 1
ATOM 782 C C . PHE A 1 97 ? -12.631 7.536 17.268 1.00 93.50 97 PHE A C 1
ATOM 784 O O . PHE A 1 97 ? -11.778 7.494 16.391 1.00 93.50 97 PHE A O 1
ATOM 791 N N . GLY A 1 98 ? -12.860 6.494 18.076 1.00 91.44 98 GLY A N 1
ATOM 792 C CA . GLY A 1 98 ? -12.137 5.221 17.950 1.00 91.44 98 GLY A CA 1
ATOM 793 C C . GLY A 1 98 ? -12.322 4.549 16.584 1.00 91.44 98 GLY A C 1
ATOM 794 O O . GLY A 1 98 ? -11.353 4.058 16.019 1.00 91.44 98 GLY A O 1
ATOM 795 N N . LEU A 1 99 ? -13.532 4.592 16.011 1.00 91.62 99 LEU A N 1
ATOM 796 C CA . LEU A 1 99 ? -13.780 4.060 14.663 1.00 91.62 99 LEU A CA 1
ATOM 797 C C . LEU A 1 99 ? -13.053 4.865 13.583 1.00 91.62 99 LEU A C 1
ATOM 799 O O . LEU A 1 99 ? -12.510 4.286 12.650 1.00 91.62 99 LEU A O 1
ATOM 803 N N . VAL A 1 100 ? -13.052 6.196 13.705 1.00 94.94 100 VAL A N 1
ATOM 804 C CA . VAL A 1 100 ? -12.344 7.075 12.764 1.00 94.94 100 VAL A CA 1
ATOM 805 C C . VAL A 1 100 ? -10.851 6.769 12.776 1.00 94.94 100 VAL A C 1
ATOM 807 O O . VAL A 1 100 ? -10.261 6.653 11.710 1.00 94.94 100 VAL A O 1
ATOM 810 N N . MET A 1 101 ? -10.258 6.568 13.956 1.00 93.56 101 MET A N 1
ATOM 811 C CA . MET A 1 101 ? -8.845 6.203 14.073 1.00 93.56 101 MET A CA 1
ATOM 812 C C . MET A 1 101 ? -8.535 4.836 13.463 1.00 93.56 101 MET A C 1
ATOM 814 O O . MET A 1 101 ? -7.565 4.708 12.721 1.00 93.56 101 MET A O 1
ATOM 818 N N . ASP A 1 102 ? -9.377 3.836 13.727 1.00 93.69 102 ASP A N 1
ATOM 819 C CA . ASP A 1 102 ? -9.243 2.501 13.141 1.00 93.69 102 ASP A CA 1
ATOM 820 C C . ASP A 1 102 ? -9.292 2.561 11.594 1.00 93.69 102 ASP A C 1
ATOM 822 O O . ASP A 1 102 ? -8.481 1.929 10.917 1.00 93.69 102 ASP A O 1
ATOM 826 N N . ILE A 1 103 ? -10.202 3.362 11.018 1.00 94.81 103 ILE A N 1
ATOM 827 C CA . ILE A 1 103 ? -10.306 3.571 9.560 1.00 94.81 103 ILE A CA 1
ATOM 828 C C . ILE A 1 103 ? -9.103 4.351 9.024 1.00 94.81 103 ILE A C 1
ATOM 830 O O . ILE A 1 103 ? -8.564 3.990 7.976 1.00 94.81 103 ILE A O 1
ATOM 834 N N . ALA A 1 104 ? -8.673 5.401 9.728 1.00 94.69 104 ALA A N 1
ATOM 835 C CA . ALA A 1 104 ? -7.531 6.217 9.334 1.00 94.69 104 ALA A CA 1
ATOM 836 C C . ALA A 1 104 ? -6.262 5.366 9.221 1.00 94.69 104 ALA A C 1
ATOM 838 O O . ALA A 1 104 ? -5.599 5.427 8.193 1.00 94.69 104 ALA A O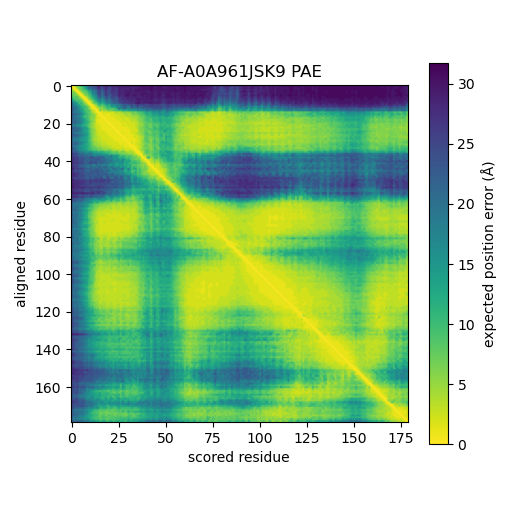 1
ATOM 839 N N . LEU A 1 105 ? -5.996 4.490 10.197 1.00 93.94 105 LEU A N 1
ATOM 840 C CA . LEU A 1 105 ? -4.842 3.584 10.184 1.00 93.94 105 LEU A CA 1
ATOM 841 C C . LEU A 1 105 ? -4.797 2.696 8.933 1.00 93.94 105 LEU A C 1
ATOM 843 O O . LEU A 1 105 ? -3.761 2.591 8.279 1.00 93.94 105 LEU A O 1
ATOM 847 N N . VAL A 1 106 ? -5.920 2.069 8.572 1.00 95.94 106 VAL A N 1
ATOM 848 C CA . VAL A 1 106 ? -5.985 1.210 7.376 1.00 95.94 106 VAL A CA 1
ATOM 849 C C . VAL A 1 106 ? -5.878 2.040 6.098 1.00 95.94 106 VAL A C 1
ATOM 851 O O . VAL A 1 106 ? -5.213 1.627 5.150 1.00 95.94 106 VAL A O 1
ATOM 854 N N . THR A 1 107 ? -6.503 3.217 6.072 1.00 95.62 107 THR A N 1
ATOM 855 C CA . THR A 1 107 ? -6.485 4.106 4.902 1.00 95.62 107 THR A CA 1
ATOM 856 C C . THR A 1 107 ? -5.079 4.633 4.636 1.00 95.62 107 THR A C 1
ATOM 858 O O . THR A 1 107 ? -4.612 4.562 3.505 1.00 95.62 107 THR A O 1
ATOM 861 N N . MET A 1 108 ? -4.375 5.087 5.673 1.00 94.75 108 MET A N 1
ATOM 862 C CA . MET A 1 108 ? -2.979 5.523 5.594 1.00 94.75 108 MET A CA 1
ATOM 863 C C . MET A 1 108 ? -2.084 4.404 5.060 1.00 94.75 108 MET A C 1
ATOM 865 O O . MET A 1 108 ? -1.339 4.604 4.103 1.00 94.75 108 MET A O 1
ATOM 869 N N . ALA A 1 109 ? -2.230 3.187 5.592 1.00 95.50 109 ALA A N 1
ATOM 870 C CA . ALA A 1 109 ? -1.486 2.035 5.099 1.00 95.50 109 ALA A CA 1
ATOM 871 C C . ALA A 1 109 ? -1.761 1.740 3.614 1.00 95.50 109 ALA A C 1
ATOM 873 O O . ALA A 1 109 ? -0.834 1.429 2.867 1.00 95.50 109 ALA A O 1
ATOM 874 N N . ALA A 1 110 ? -3.017 1.864 3.172 1.00 95.56 110 ALA A N 1
ATOM 875 C CA . ALA A 1 110 ? -3.395 1.683 1.773 1.00 95.56 110 ALA A CA 1
ATOM 876 C C . ALA A 1 110 ? -2.816 2.776 0.862 1.00 95.56 110 ALA A C 1
ATOM 878 O O . ALA A 1 110 ? -2.342 2.463 -0.228 1.00 95.56 110 ALA A O 1
ATOM 879 N N . VAL A 1 111 ? -2.800 4.035 1.313 1.00 94.81 111 VAL A N 1
ATOM 880 C CA . VAL A 1 111 ? -2.186 5.156 0.584 1.00 94.81 111 VAL A CA 1
ATOM 881 C C . VAL A 1 111 ? -0.684 4.935 0.418 1.00 94.81 111 VAL A C 1
ATOM 883 O O . VAL A 1 111 ? -0.168 5.070 -0.690 1.00 94.81 111 VAL A O 1
ATOM 886 N N . LEU A 1 112 ? 0.017 4.535 1.482 1.00 93.25 112 LEU A N 1
ATOM 887 C CA . LEU A 1 112 ? 1.445 4.215 1.416 1.00 93.25 112 LEU A CA 1
ATOM 888 C C . LEU A 1 112 ? 1.727 3.032 0.483 1.00 93.25 112 LEU A C 1
ATOM 890 O O . LEU A 1 112 ? 2.637 3.107 -0.341 1.00 93.25 112 LEU A O 1
ATOM 894 N N . ALA A 1 113 ? 0.929 1.965 0.563 1.00 94.50 113 ALA A N 1
ATOM 895 C CA . ALA A 1 113 ? 1.076 0.807 -0.313 1.00 94.50 113 ALA A CA 1
ATOM 896 C C . ALA A 1 113 ? 0.840 1.162 -1.789 1.00 94.50 113 ALA A C 1
ATOM 898 O O . ALA A 1 113 ? 1.613 0.753 -2.650 1.00 94.50 113 ALA A O 1
ATOM 899 N N . PHE A 1 114 ? -0.192 1.954 -2.084 1.00 92.38 114 PHE A N 1
ATOM 900 C CA . PHE A 1 114 ? -0.470 2.434 -3.437 1.00 92.38 114 PHE A CA 1
ATOM 901 C C . PHE A 1 114 ? 0.653 3.328 -3.971 1.00 92.38 114 PHE A C 1
ATOM 903 O O . PHE A 1 114 ? 1.088 3.169 -5.108 1.00 92.38 114 PHE A O 1
ATOM 910 N N . THR A 1 115 ? 1.164 4.225 -3.128 1.00 91.44 115 THR A N 1
ATOM 911 C CA . THR A 1 115 ? 2.271 5.122 -3.476 1.00 91.44 115 THR A CA 1
ATOM 912 C C . THR A 1 115 ? 3.522 4.320 -3.817 1.00 91.44 115 THR A C 1
ATOM 914 O O . THR A 1 115 ? 4.116 4.531 -4.866 1.00 91.44 115 THR A O 1
ATOM 917 N N . TYR A 1 116 ? 3.869 3.330 -2.992 1.00 91.19 116 TYR A N 1
ATOM 918 C CA . TYR A 1 116 ? 4.979 2.423 -3.271 1.00 91.19 116 TYR A CA 1
ATOM 919 C C . TYR A 1 116 ? 4.833 1.716 -4.630 1.00 91.19 116 TYR A C 1
ATOM 921 O O . TYR A 1 116 ? 5.789 1.671 -5.396 1.00 91.19 116 TYR A O 1
ATOM 929 N N . LEU A 1 117 ? 3.644 1.190 -4.954 1.00 91.69 117 LEU A N 1
ATOM 930 C CA . LEU A 1 117 ? 3.406 0.469 -6.214 1.00 91.69 117 LEU A CA 1
ATOM 931 C C . LEU A 1 117 ? 3.478 1.368 -7.457 1.00 91.69 117 LEU A C 1
ATOM 933 O O . LEU A 1 117 ? 3.800 0.881 -8.541 1.00 91.69 117 LEU A O 1
ATOM 937 N N . ASN A 1 118 ? 3.172 2.656 -7.315 1.00 91.19 118 ASN A N 1
ATOM 938 C CA . ASN A 1 118 ? 3.260 3.615 -8.416 1.00 91.19 118 ASN A CA 1
ATOM 939 C C . ASN A 1 118 ? 4.671 4.158 -8.626 1.00 91.19 118 ASN A C 1
ATOM 941 O O . ASN A 1 118 ? 4.990 4.550 -9.740 1.00 91.19 118 ASN A O 1
ATOM 945 N N . GLU A 1 119 ? 5.485 4.197 -7.572 1.00 90.50 119 GLU A N 1
ATOM 946 C CA . GLU A 1 119 ? 6.803 4.838 -7.592 1.00 90.50 119 GLU A CA 1
ATOM 947 C C . GLU A 1 119 ? 7.951 3.860 -7.800 1.00 90.50 119 GLU A C 1
ATOM 949 O O . GLU A 1 119 ? 9.021 4.254 -8.254 1.00 90.50 119 GLU A O 1
ATOM 954 N N . ILE A 1 120 ? 7.773 2.583 -7.453 1.00 89.00 120 ILE A N 1
ATOM 955 C CA . ILE A 1 120 ? 8.857 1.622 -7.614 1.00 89.00 120 ILE A CA 1
ATOM 956 C C . ILE A 1 120 ? 9.095 1.330 -9.107 1.00 89.00 120 ILE A C 1
ATOM 958 O O . ILE A 1 120 ? 8.173 0.838 -9.772 1.00 89.00 120 ILE A O 1
ATOM 962 N N . PRO A 1 121 ? 10.326 1.531 -9.631 1.00 86.56 121 PRO A N 1
ATOM 963 C CA . PRO A 1 121 ? 10.621 1.312 -11.048 1.00 86.56 121 PRO A CA 1
ATOM 964 C C . PRO A 1 121 ? 10.316 -0.115 -11.502 1.00 86.56 121 PRO A C 1
ATOM 966 O O . PRO A 1 121 ? 9.865 -0.324 -12.619 1.00 86.56 121 PRO A O 1
ATOM 969 N N . ALA A 1 122 ? 10.438 -1.108 -10.620 1.00 85.12 122 ALA A N 1
ATOM 970 C CA . ALA A 1 122 ? 10.121 -2.504 -10.930 1.00 85.12 122 ALA A CA 1
ATOM 971 C C . ALA A 1 122 ? 8.625 -2.777 -11.218 1.00 85.12 122 ALA A C 1
ATOM 973 O O . ALA A 1 122 ? 8.293 -3.820 -11.778 1.00 85.12 122 ALA A O 1
ATOM 974 N N . VAL A 1 123 ? 7.706 -1.882 -10.824 1.00 87.62 123 VAL A N 1
ATOM 975 C CA . VAL A 1 123 ? 6.256 -2.072 -11.019 1.00 87.62 123 VAL A CA 1
ATOM 976 C C . VAL A 1 123 ? 5.650 -0.932 -11.830 1.00 87.62 123 VAL A C 1
ATOM 978 O O . VAL A 1 123 ? 5.110 -1.212 -12.893 1.00 87.62 123 VAL A O 1
ATOM 981 N N . CYS A 1 124 ? 5.729 0.323 -11.376 1.00 89.12 124 CYS A N 1
ATOM 982 C CA . CYS A 1 124 ? 5.018 1.469 -11.966 1.00 89.12 124 CYS A CA 1
ATOM 983 C C . CYS A 1 124 ? 3.551 1.138 -12.320 1.00 89.12 124 CYS A C 1
ATOM 985 O O . CYS A 1 124 ? 3.169 1.087 -13.491 1.00 89.12 124 CYS A O 1
ATOM 987 N N . LEU A 1 125 ? 2.721 0.862 -11.308 1.00 89.25 125 LEU A N 1
ATOM 988 C CA . LEU A 1 125 ? 1.364 0.325 -11.487 1.00 89.25 125 LEU A CA 1
ATOM 989 C C . LEU A 1 125 ? 0.492 1.147 -12.460 1.00 89.25 125 LEU A C 1
ATOM 991 O O . LEU A 1 125 ? -0.212 0.554 -13.277 1.00 89.25 125 LEU A O 1
ATOM 995 N N . VAL A 1 126 ? 0.548 2.483 -12.415 1.00 88.19 126 VAL A N 1
ATOM 996 C CA . VAL A 1 126 ? -0.195 3.346 -13.356 1.00 88.19 126 VAL A CA 1
ATOM 997 C C . VAL A 1 126 ? 0.286 3.147 -14.794 1.00 88.19 126 VAL A C 1
ATOM 999 O O . VAL A 1 126 ? -0.537 2.953 -15.683 1.00 88.19 126 VAL A O 1
ATOM 1002 N N . ASP A 1 127 ? 1.597 3.109 -15.025 1.00 87.44 127 ASP A N 1
ATOM 1003 C CA . ASP A 1 127 ? 2.179 2.951 -16.366 1.00 87.44 127 ASP A CA 1
ATOM 1004 C C . ASP A 1 127 ? 1.883 1.568 -16.963 1.00 87.44 127 ASP A C 1
ATOM 1006 O O . ASP A 1 127 ? 1.703 1.439 -18.175 1.00 87.44 127 ASP A O 1
ATOM 1010 N N . GLN A 1 128 ? 1.783 0.527 -16.127 1.00 86.81 128 GLN A N 1
ATOM 1011 C CA . GLN A 1 128 ? 1.331 -0.795 -16.574 1.00 86.81 128 GLN A CA 1
ATOM 1012 C C . GLN A 1 128 ? -0.141 -0.799 -16.988 1.00 86.81 128 GLN A C 1
ATOM 1014 O O . GLN A 1 128 ? -0.503 -1.487 -17.941 1.00 86.81 128 GLN A O 1
ATOM 1019 N N . ILE A 1 129 ? -0.990 -0.044 -16.284 1.00 88.44 129 ILE A N 1
ATOM 1020 C CA . ILE A 1 129 ? -2.419 0.067 -16.603 1.00 88.44 129 ILE A CA 1
ATOM 1021 C C . ILE A 1 129 ? -2.627 0.885 -17.885 1.00 88.44 129 ILE A C 1
ATOM 1023 O O . ILE A 1 129 ? -3.482 0.528 -18.695 1.00 88.44 129 ILE A O 1
ATOM 1027 N N . THR A 1 130 ? -1.847 1.950 -18.089 1.00 87.69 130 THR A N 1
ATOM 1028 C CA . THR A 1 130 ? -1.920 2.798 -19.292 1.00 87.69 130 THR A CA 1
ATOM 1029 C C . THR A 1 130 ? -1.269 2.135 -20.512 1.00 87.69 130 THR A C 1
ATOM 1031 O O . THR A 1 130 ? -1.690 2.377 -21.640 1.00 87.69 130 THR A O 1
ATOM 1034 N N . GLY A 1 131 ? -0.294 1.244 -20.300 1.00 85.19 131 GLY A N 1
ATOM 1035 C CA . GLY A 1 131 ? 0.429 0.529 -21.359 1.00 85.19 131 GLY A CA 1
ATOM 1036 C C . GLY A 1 131 ? 1.718 1.219 -21.818 1.00 85.19 131 GLY A C 1
ATOM 1037 O O . GLY A 1 131 ? 2.452 0.653 -22.629 1.00 85.19 131 GLY A O 1
ATOM 1038 N N . ASP A 1 132 ? 2.039 2.384 -21.254 1.00 85.69 132 ASP A N 1
ATOM 1039 C CA . ASP A 1 132 ? 3.211 3.199 -21.608 1.00 85.69 132 ASP A CA 1
ATOM 1040 C C . ASP A 1 132 ? 4.534 2.459 -21.345 1.00 85.69 132 ASP A C 1
ATOM 1042 O O . ASP A 1 132 ? 5.535 2.658 -22.036 1.00 85.69 132 ASP A O 1
ATOM 1046 N N . ARG A 1 133 ? 4.538 1.540 -20.370 1.00 85.38 133 ARG A N 1
ATOM 1047 C CA . ARG A 1 133 ? 5.749 0.849 -19.913 1.00 85.38 133 ARG A CA 1
ATOM 1048 C C . ARG A 1 133 ? 6.478 0.078 -21.019 1.00 85.38 133 ARG A C 1
ATOM 1050 O O . ARG A 1 133 ? 7.707 0.059 -21.033 1.00 85.38 133 ARG A O 1
ATOM 1057 N N . ALA A 1 134 ? 5.752 -0.543 -21.946 1.00 84.94 134 ALA A N 1
ATOM 1058 C CA . ALA A 1 134 ? 6.369 -1.336 -23.011 1.00 84.94 134 ALA A CA 1
ATOM 1059 C C . ALA A 1 134 ? 7.138 -0.462 -24.016 1.00 84.94 134 ALA A C 1
ATOM 1061 O O . ALA A 1 134 ? 8.218 -0.837 -24.471 1.00 84.94 134 ALA A O 1
ATOM 1062 N N . GLU A 1 135 ? 6.599 0.715 -24.333 1.00 86.31 135 GLU A N 1
ATOM 1063 C CA . GLU A 1 135 ? 7.214 1.643 -25.278 1.00 86.31 135 GLU A CA 1
ATOM 1064 C C . GLU A 1 135 ? 8.501 2.252 -24.710 1.00 86.31 135 GLU A C 1
ATOM 1066 O O . GLU A 1 135 ? 9.504 2.374 -25.412 1.00 86.31 135 GLU A O 1
ATOM 1071 N N . ILE A 1 136 ? 8.503 2.585 -23.420 1.00 85.94 136 ILE A N 1
ATOM 1072 C CA . ILE A 1 136 ? 9.656 3.205 -22.759 1.00 85.94 136 ILE A CA 1
ATOM 1073 C C . ILE A 1 136 ? 10.819 2.218 -22.657 1.00 85.94 136 ILE A C 1
ATOM 1075 O O . ILE A 1 136 ? 11.955 2.591 -22.938 1.00 85.94 136 ILE A O 1
ATOM 1079 N N . ILE A 1 137 ? 10.545 0.951 -22.324 1.00 87.38 137 ILE A N 1
ATOM 1080 C CA . ILE A 1 137 ? 11.575 -0.097 -22.286 1.00 87.38 137 ILE A CA 1
ATOM 1081 C C . ILE A 1 137 ? 12.205 -0.281 -23.675 1.00 87.38 137 ILE A C 1
ATOM 1083 O O . ILE A 1 137 ? 13.421 -0.421 -23.783 1.00 87.38 137 ILE A O 1
ATOM 1087 N N . ALA A 1 138 ? 11.404 -0.238 -24.745 1.00 86.69 138 ALA A N 1
ATOM 1088 C CA . ALA A 1 138 ? 11.918 -0.351 -26.110 1.00 86.69 138 ALA A CA 1
ATOM 1089 C C . ALA A 1 138 ? 12.833 0.827 -26.482 1.00 86.69 138 ALA A C 1
ATOM 1091 O O . ALA A 1 138 ? 13.927 0.614 -26.999 1.00 86.69 138 ALA A O 1
ATOM 1092 N N . ARG A 1 139 ? 12.427 2.061 -26.157 1.00 86.62 139 ARG A N 1
ATOM 1093 C CA . ARG A 1 139 ? 13.244 3.262 -26.394 1.00 86.62 139 ARG A CA 1
ATOM 1094 C C . ARG A 1 139 ? 14.537 3.252 -25.575 1.00 86.62 139 ARG A C 1
ATOM 1096 O O . ARG A 1 139 ? 15.589 3.614 -26.091 1.00 86.62 139 ARG A O 1
ATOM 1103 N N . ALA A 1 140 ? 14.477 2.821 -24.317 1.00 87.75 140 ALA A N 1
ATOM 1104 C CA . ALA A 1 140 ? 15.656 2.710 -23.464 1.00 87.75 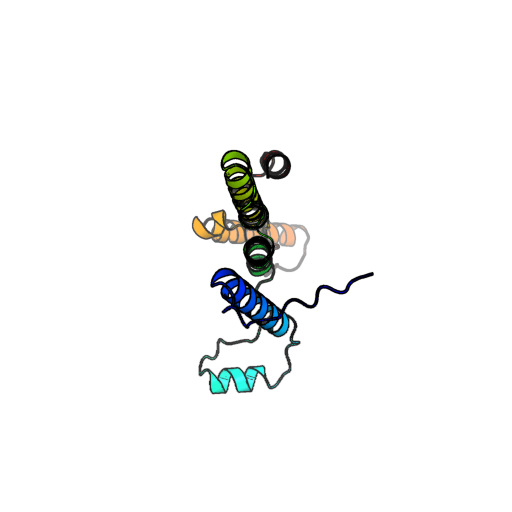140 ALA A CA 1
ATOM 1105 C C . ALA A 1 140 ? 16.644 1.661 -24.009 1.00 87.75 140 ALA A C 1
ATOM 1107 O O . ALA A 1 140 ? 17.847 1.911 -24.036 1.00 87.75 140 ALA A O 1
ATOM 1108 N N . LEU A 1 141 ? 16.137 0.549 -24.558 1.00 88.12 141 LEU A N 1
ATOM 1109 C CA . LEU A 1 141 ? 16.948 -0.456 -25.249 1.00 88.12 141 LEU A CA 1
ATOM 1110 C C . LEU A 1 141 ? 17.650 0.093 -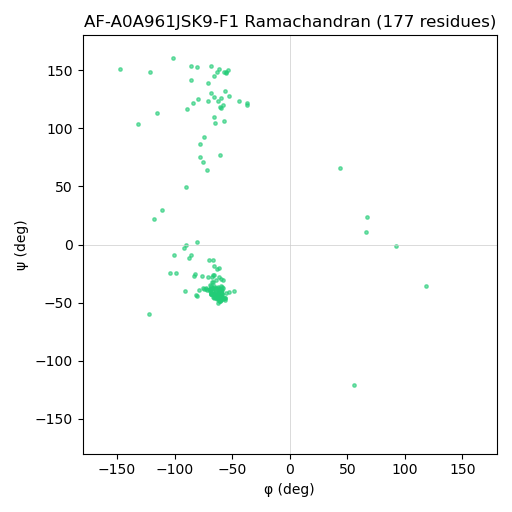26.487 1.00 88.12 141 LEU A C 1
ATOM 1112 O O . LEU A 1 141 ? 18.820 -0.208 -26.699 1.00 88.12 141 LEU A O 1
ATOM 1116 N N . GLU A 1 142 ? 16.975 0.905 -27.298 1.00 87.44 142 GLU A N 1
ATOM 1117 C CA . GLU A 1 142 ? 17.610 1.550 -28.452 1.00 87.44 142 GLU A CA 1
ATOM 1118 C C . GLU A 1 142 ? 18.733 2.503 -28.021 1.00 87.44 142 GLU A C 1
ATOM 1120 O O . GLU A 1 142 ? 19.843 2.413 -28.547 1.00 87.44 142 GLU A O 1
ATOM 1125 N N . ILE A 1 143 ? 18.492 3.338 -27.005 1.00 86.88 143 ILE A N 1
ATOM 1126 C CA . ILE A 1 143 ? 19.496 4.270 -26.468 1.00 86.88 143 ILE A CA 1
ATOM 1127 C C . ILE A 1 143 ? 20.710 3.516 -25.911 1.00 86.88 143 ILE A C 1
ATOM 1129 O O . ILE A 1 143 ? 21.853 3.910 -26.146 1.00 86.88 143 ILE A O 1
ATOM 1133 N N . GLU A 1 144 ? 20.496 2.417 -25.188 1.00 85.12 144 GLU A N 1
ATOM 1134 C CA . GLU A 1 144 ? 21.598 1.605 -24.673 1.00 85.12 144 GLU A CA 1
ATOM 1135 C C . GLU A 1 144 ? 22.404 0.935 -25.787 1.00 85.12 144 GLU A C 1
ATOM 1137 O O . GLU A 1 144 ? 23.629 0.859 -25.688 1.00 85.12 144 GLU A O 1
ATOM 1142 N N . LYS A 1 145 ? 21.758 0.502 -26.874 1.00 87.50 145 LYS A N 1
ATOM 1143 C CA . LYS A 1 145 ? 22.448 -0.044 -28.050 1.00 87.50 145 LYS A CA 1
ATOM 1144 C C . LYS A 1 145 ? 23.293 1.007 -28.762 1.00 87.50 145 LYS A C 1
ATOM 1146 O O . LYS A 1 145 ? 24.438 0.724 -29.115 1.00 87.50 145 LYS A O 1
ATOM 1151 N N . GLU A 1 146 ? 22.767 2.217 -28.939 1.00 86.81 146 GLU A N 1
ATOM 1152 C CA . GLU A 1 146 ? 23.513 3.341 -29.517 1.00 86.81 146 GLU A CA 1
ATOM 1153 C C . GLU A 1 146 ? 24.709 3.732 -28.638 1.00 86.81 146 GLU A C 1
ATOM 1155 O O . GLU A 1 146 ? 25.829 3.885 -29.133 1.00 86.81 146 GLU A O 1
ATOM 1160 N N . ASN A 1 147 ? 24.507 3.807 -27.320 1.00 87.56 147 ASN A N 1
ATOM 1161 C CA . ASN A 1 147 ? 25.580 4.069 -26.365 1.00 87.56 147 ASN A CA 1
ATOM 1162 C C . ASN A 1 147 ? 26.641 2.961 -26.396 1.00 87.56 147 ASN A C 1
ATOM 1164 O O . ASN A 1 147 ? 27.834 3.254 -26.466 1.00 87.56 147 ASN A O 1
ATOM 1168 N N . ALA A 1 148 ? 26.235 1.690 -26.397 1.00 87.69 148 ALA A N 1
ATOM 1169 C CA . ALA A 1 148 ? 27.157 0.563 -26.481 1.00 87.69 148 ALA A CA 1
ATOM 1170 C C . ALA A 1 148 ? 27.994 0.610 -27.768 1.00 87.69 148 ALA A C 1
ATOM 1172 O O . ALA A 1 148 ? 29.212 0.435 -27.705 1.00 87.69 148 ALA A O 1
ATOM 1173 N N . ALA A 1 149 ? 27.383 0.946 -28.910 1.00 87.06 149 ALA A N 1
ATOM 1174 C CA . ALA A 1 149 ? 28.091 1.123 -30.176 1.00 87.06 149 ALA A CA 1
ATOM 1175 C C . ALA A 1 149 ? 29.133 2.257 -30.114 1.00 87.06 149 ALA A C 1
ATOM 1177 O O . ALA A 1 149 ? 30.248 2.092 -30.613 1.00 87.06 149 ALA A O 1
ATOM 1178 N N . MET A 1 150 ? 28.812 3.376 -29.456 1.00 87.38 150 MET A N 1
ATOM 1179 C CA . MET A 1 150 ? 29.735 4.505 -29.267 1.00 87.38 150 MET A CA 1
ATOM 1180 C C . MET A 1 150 ? 30.910 4.167 -28.338 1.00 87.38 150 MET A C 1
ATOM 1182 O O . MET A 1 150 ? 32.031 4.621 -28.571 1.00 87.38 150 MET A O 1
ATOM 1186 N N . PHE A 1 151 ? 30.676 3.359 -27.302 1.00 86.38 151 PHE A N 1
ATOM 1187 C CA . PHE A 1 151 ? 31.703 2.940 -26.342 1.00 86.38 151 PHE A CA 1
ATOM 1188 C C . PHE A 1 151 ? 32.439 1.648 -26.737 1.00 86.38 151 PHE A C 1
ATOM 1190 O O . PHE A 1 151 ? 33.339 1.215 -26.017 1.00 86.38 151 PHE A O 1
ATOM 1197 N N . GLY A 1 152 ? 32.091 1.033 -27.874 1.00 85.94 152 GLY A N 1
ATOM 1198 C CA . GLY A 1 152 ? 32.674 -0.233 -28.331 1.00 85.94 152 GLY A CA 1
ATOM 1199 C C . GLY A 1 152 ? 32.322 -1.436 -27.445 1.00 85.94 152 GLY A C 1
ATOM 1200 O O . GLY A 1 152 ? 33.067 -2.415 -27.410 1.00 85.94 152 GLY A O 1
ATOM 1201 N N . LEU A 1 153 ? 31.217 -1.352 -26.704 1.00 86.62 153 LEU A N 1
ATOM 1202 C CA . LEU A 1 153 ? 30.691 -2.414 -25.849 1.00 86.62 153 LEU A CA 1
ATOM 1203 C C . LEU A 1 153 ? 29.802 -3.371 -26.669 1.00 86.62 153 LEU A C 1
ATOM 1205 O O . LEU A 1 153 ? 29.237 -2.966 -27.686 1.00 86.62 153 LEU A O 1
ATOM 1209 N N . PRO A 1 154 ? 29.669 -4.646 -26.259 1.00 84.00 154 PRO A N 1
ATOM 1210 C CA . PRO A 1 154 ? 28.737 -5.570 -26.900 1.00 84.00 154 PRO A CA 1
ATOM 1211 C C . PRO A 1 154 ? 27.289 -5.077 -26.773 1.00 84.00 154 PRO A C 1
ATOM 1213 O O . PRO A 1 154 ? 26.937 -4.405 -25.805 1.00 84.00 154 PRO A O 1
ATOM 1216 N N . GLU A 1 155 ? 26.448 -5.442 -27.742 1.00 81.50 155 GLU A N 1
ATOM 1217 C CA . GLU A 1 155 ? 25.042 -5.031 -27.780 1.00 81.50 155 GLU A CA 1
ATOM 1218 C C . GLU A 1 155 ? 24.272 -5.574 -26.554 1.00 81.50 155 GLU A C 1
ATOM 1220 O O . GLU A 1 155 ? 24.265 -6.791 -26.326 1.00 81.50 155 GLU A O 1
ATOM 1225 N N . PRO A 1 156 ? 23.624 -4.708 -25.755 1.00 78.25 156 PRO A N 1
ATOM 1226 C CA . PRO A 1 156 ? 22.840 -5.137 -24.606 1.00 78.25 156 PRO A CA 1
ATOM 1227 C C . PRO A 1 156 ? 21.547 -5.831 -25.056 1.00 78.25 156 PRO A C 1
ATOM 1229 O O . PRO A 1 156 ? 20.877 -5.422 -26.006 1.00 78.25 156 PRO A O 1
ATOM 1232 N N . THR A 1 157 ? 21.193 -6.915 -24.361 1.00 76.12 157 THR A N 1
ATOM 1233 C CA . THR A 1 157 ? 19.971 -7.709 -24.617 1.00 76.12 157 THR A CA 1
ATOM 1234 C C . THR A 1 157 ? 18.840 -7.396 -23.636 1.00 76.12 157 THR A C 1
ATOM 1236 O O . THR A 1 157 ? 17.712 -7.846 -23.831 1.00 76.12 157 THR A O 1
ATOM 1239 N N . THR A 1 158 ? 19.138 -6.616 -22.599 1.00 79.12 158 THR A N 1
ATOM 1240 C CA . THR A 1 158 ? 18.235 -6.197 -21.525 1.00 79.12 158 THR A CA 1
ATOM 1241 C C . THR A 1 158 ? 18.642 -4.809 -21.063 1.00 79.12 158 THR A C 1
ATOM 1243 O O . THR A 1 158 ? 19.829 -4.497 -21.111 1.00 79.12 158 THR A O 1
ATOM 1246 N N . VAL A 1 159 ? 17.673 -4.042 -20.573 1.00 80.62 159 VAL A N 1
ATOM 1247 C CA . VAL A 1 159 ? 17.851 -2.685 -20.040 1.00 80.62 159 VAL A CA 1
ATOM 1248 C C . VAL A 1 159 ? 17.371 -2.671 -18.603 1.00 80.62 159 VAL A C 1
ATOM 1250 O O . VAL A 1 159 ? 16.456 -3.429 -18.260 1.00 80.62 159 VAL A O 1
ATOM 1253 N N . ASP A 1 160 ? 17.984 -1.829 -17.779 1.00 81.88 160 ASP A N 1
ATOM 1254 C CA . ASP A 1 160 ? 17.493 -1.564 -16.431 1.00 81.88 160 ASP A CA 1
ATOM 1255 C C . ASP A 1 160 ? 16.098 -0.921 -16.473 1.00 81.88 160 ASP A C 1
ATOM 1257 O O . ASP A 1 160 ? 15.745 -0.200 -17.406 1.00 81.88 160 ASP A O 1
ATOM 1261 N N . ASP A 1 161 ? 15.275 -1.194 -15.460 1.00 82.56 161 ASP A N 1
ATOM 1262 C CA . ASP A 1 161 ? 13.908 -0.681 -15.423 1.00 82.56 161 ASP A CA 1
ATOM 1263 C C . ASP A 1 161 ? 13.897 0.861 -15.423 1.00 82.56 161 ASP A C 1
ATOM 1265 O O . ASP A 1 161 ? 14.417 1.467 -14.481 1.00 82.56 161 ASP A O 1
ATOM 1269 N N . PRO A 1 162 ? 13.299 1.507 -16.444 1.00 86.06 162 PRO A N 1
ATOM 1270 C CA . PRO A 1 162 ? 13.251 2.960 -16.512 1.00 86.06 162 PRO A CA 1
ATOM 1271 C C . PRO A 1 162 ? 12.339 3.527 -15.417 1.00 86.06 162 PRO A C 1
ATOM 1273 O O . PRO A 1 162 ? 11.392 2.868 -14.973 1.00 86.06 162 PRO A O 1
ATOM 1276 N N . ASP A 1 163 ? 12.608 4.772 -15.017 1.00 87.38 163 ASP A N 1
ATOM 1277 C CA . ASP A 1 163 ? 11.785 5.500 -14.047 1.00 87.38 163 ASP A CA 1
ATOM 1278 C C . ASP A 1 163 ? 10.320 5.613 -14.507 1.00 87.38 163 ASP A C 1
ATOM 1280 O O . ASP A 1 163 ? 10.021 5.703 -15.703 1.00 87.38 163 ASP A O 1
ATOM 1284 N N . CYS A 1 164 ? 9.397 5.639 -13.541 1.00 87.75 164 CYS A N 1
ATOM 1285 C CA . CYS A 1 164 ? 7.966 5.756 -13.814 1.00 87.75 164 CYS A CA 1
ATOM 1286 C C . CYS A 1 164 ? 7.615 7.145 -14.378 1.00 87.75 164 CYS A C 1
ATOM 1288 O O . CYS A 1 164 ? 7.964 8.173 -13.786 1.00 87.75 164 CYS A O 1
ATOM 1290 N N . ILE A 1 165 ? 6.863 7.187 -15.482 1.00 86.81 165 ILE A N 1
ATOM 1291 C CA . ILE A 1 165 ? 6.469 8.442 -16.141 1.00 86.81 165 ILE A CA 1
ATOM 1292 C C . ILE A 1 165 ? 5.279 9.081 -15.431 1.00 86.81 165 ILE A C 1
ATOM 1294 O O . ILE A 1 165 ? 5.301 10.283 -15.165 1.00 86.81 165 ILE A O 1
ATOM 1298 N N . ASN A 1 166 ? 4.261 8.296 -15.072 1.00 84.75 166 ASN A N 1
ATOM 1299 C CA . ASN A 1 166 ? 3.109 8.796 -14.320 1.00 84.75 166 ASN A CA 1
ATOM 1300 C C . ASN A 1 166 ? 3.338 8.679 -12.801 1.00 84.75 166 ASN A C 1
ATOM 1302 O O . ASN A 1 166 ? 2.497 8.149 -12.069 1.00 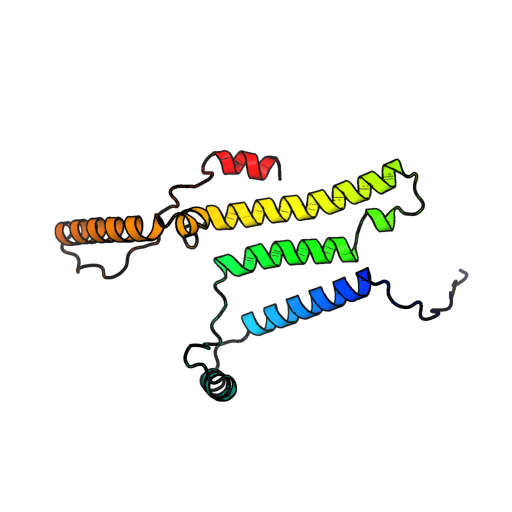84.75 166 ASN A O 1
ATOM 1306 N N . SER A 1 167 ? 4.492 9.158 -12.328 1.00 87.50 167 SER A N 1
ATOM 1307 C CA . SER A 1 167 ? 4.833 9.203 -10.902 1.00 87.50 167 SER A CA 1
ATOM 1308 C C . SER A 1 167 ? 4.189 10.398 -10.184 1.00 87.50 167 SER A C 1
ATOM 1310 O O . SER A 1 167 ? 3.904 11.451 -10.756 1.00 87.50 167 SER A O 1
ATOM 1312 N N . ILE A 1 168 ? 3.960 10.232 -8.884 1.00 82.62 168 ILE A N 1
ATOM 1313 C CA . ILE A 1 168 ? 3.587 11.279 -7.925 1.00 82.62 168 ILE A CA 1
ATOM 1314 C C . ILE A 1 168 ? 4.794 12.208 -7.676 1.00 82.62 168 ILE A C 1
ATOM 1316 O O . ILE A 1 168 ? 4.614 13.396 -7.381 1.00 82.62 168 ILE A O 1
ATOM 1320 N N . GLY A 1 169 ? 6.023 11.696 -7.822 1.00 82.62 169 GLY A N 1
ATOM 1321 C CA . GLY A 1 169 ? 7.258 12.481 -7.861 1.00 82.62 169 GLY A CA 1
ATOM 1322 C C . GLY A 1 169 ? 7.428 13.375 -6.628 1.00 82.62 169 GLY A C 1
ATOM 1323 O O . GLY A 1 169 ? 7.427 12.909 -5.490 1.00 82.62 169 GLY A O 1
ATOM 1324 N N . GLY A 1 170 ? 7.527 14.696 -6.821 1.00 77.75 170 GLY A N 1
ATOM 1325 C CA . GLY A 1 170 ? 7.660 15.664 -5.718 1.00 77.75 170 GLY A CA 1
ATOM 1326 C C . GLY A 1 170 ? 6.482 15.683 -4.727 1.00 77.75 170 GLY A C 1
ATOM 1327 O O . GLY A 1 170 ? 6.645 16.113 -3.584 1.00 77.75 170 GLY A O 1
ATOM 1328 N N . GLY A 1 171 ? 5.309 15.177 -5.125 1.00 81.75 171 GLY A N 1
ATOM 1329 C CA . GLY A 1 171 ? 4.146 15.013 -4.252 1.00 81.75 171 GLY A CA 1
ATOM 1330 C C . GLY A 1 171 ? 4.310 13.911 -3.199 1.00 81.75 171 GLY A C 1
ATOM 1331 O O . GLY A 1 171 ? 3.548 13.888 -2.233 1.00 81.75 171 GLY A O 1
ATOM 1332 N N . LEU A 1 172 ? 5.319 13.041 -3.327 1.00 84.62 172 LEU A N 1
ATOM 1333 C CA . LEU A 1 172 ? 5.603 11.966 -2.374 1.00 84.62 172 LEU A CA 1
ATOM 1334 C C . LEU A 1 172 ? 5.786 12.500 -0.948 1.00 84.62 172 LEU A C 1
ATOM 1336 O O . LEU A 1 172 ? 5.251 11.938 0.003 1.00 84.62 172 LEU A O 1
ATOM 1340 N N . VAL A 1 173 ? 6.486 13.630 -0.801 1.00 85.69 173 VAL A N 1
ATOM 1341 C CA . VAL A 1 173 ? 6.719 14.271 0.503 1.00 85.69 173 VAL A CA 1
ATOM 1342 C C . VAL A 1 173 ? 5.399 14.693 1.145 1.00 85.69 173 VAL A C 1
ATOM 1344 O O . VAL A 1 173 ? 5.217 14.533 2.349 1.00 85.69 173 VAL A O 1
ATOM 1347 N N . LEU A 1 174 ? 4.457 15.196 0.343 1.00 86.81 174 LEU A N 1
ATOM 1348 C CA . LEU A 1 174 ? 3.139 15.587 0.831 1.00 86.81 174 LEU A CA 1
ATOM 1349 C C . LEU A 1 174 ? 2.326 14.362 1.254 1.00 86.81 174 LEU A C 1
ATOM 1351 O O . LEU A 1 174 ? 1.696 14.387 2.307 1.00 86.81 174 LEU A O 1
ATOM 1355 N N . VAL A 1 175 ? 2.373 13.285 0.468 1.00 88.88 175 VAL A N 1
ATOM 1356 C CA . VAL A 1 175 ? 1.712 12.024 0.819 1.00 88.88 175 VAL A CA 1
ATOM 1357 C C . VAL A 1 175 ? 2.276 11.472 2.125 1.00 88.88 175 VAL A C 1
ATOM 1359 O O . VAL A 1 175 ? 1.504 11.180 3.026 1.00 88.88 175 VAL A O 1
ATOM 1362 N N . MET A 1 176 ? 3.600 11.405 2.277 1.00 85.31 176 MET A N 1
ATOM 1363 C CA . MET A 1 176 ? 4.243 10.927 3.507 1.00 85.31 176 MET A CA 1
ATOM 1364 C C . MET A 1 176 ? 3.997 11.830 4.723 1.00 85.31 176 MET A C 1
ATOM 1366 O O . MET A 1 176 ? 4.081 11.356 5.849 1.00 85.31 176 MET A O 1
ATOM 1370 N N . ALA A 1 177 ? 3.742 13.124 4.519 1.00 85.38 177 ALA A N 1
ATOM 1371 C CA . ALA A 1 177 ? 3.449 14.056 5.607 1.00 85.38 177 ALA A CA 1
ATOM 1372 C C . ALA A 1 177 ? 1.981 14.011 6.066 1.00 85.38 177 ALA A C 1
ATOM 1374 O O . ALA A 1 177 ? 1.687 14.410 7.193 1.00 85.38 177 ALA A O 1
ATOM 1375 N N . LEU A 1 178 ? 1.063 13.599 5.185 1.00 85.00 178 LEU A N 1
ATOM 1376 C CA . LEU A 1 178 ? -0.381 13.578 5.442 1.00 85.00 178 LEU A CA 1
ATOM 1377 C C . LEU A 1 178 ? -0.939 12.175 5.723 1.00 85.00 178 LEU A C 1
ATOM 1379 O O . LEU A 1 178 ? -2.003 12.070 6.341 1.00 85.00 178 LEU A O 1
ATOM 1383 N N . ALA A 1 179 ? -0.262 11.132 5.239 1.00 77.81 179 ALA A N 1
ATOM 1384 C CA . ALA A 1 179 ? -0.526 9.730 5.558 1.00 77.81 179 ALA A CA 1
ATOM 1385 C C . ALA A 1 179 ? 0.161 9.319 6.867 1.00 77.81 179 ALA A C 1
ATOM 1387 O O . ALA A 1 179 ? -0.316 8.333 7.462 1.00 77.81 179 ALA A O 1
#

Foldseek 3Di:
DDDPPDDPPPDPPDPLVVVLVVLVVVLVVVVVLLPDDQDVPVQVVVCVVVVPPPPGSHRDPCLLVVLVSQLSVLVSCCSVPQQLVVQPVDPPVSSVVSVVVSVVSSVLSNLVSVLSQCFDLVHNPVCVVVVVQVVVQVVQLVVQQVVCVVVVHPRDPGDDRDGHPPHCPVCVVVSVVVD

Sequence (179 aa):
MSVHTTDHIHAKPALRERLAYWLALGLVLVGMVNAMPGIPGLDDLAKEITGNPLFRIRKFPFEVCYPLVFVLMMVILVLRHSMYHAWQDKPPLRRRFGLVMDIALVTMAAVLAFTYLNEIPAVCLVDQITGDRAEIIARALEIEKENAAMFGLPEPTTVDDPDCINSIGGGLVLVMALA

Secondary structure (DSSP, 8-state):
----------PPPPHHHHHHHHHHHHHHHHHHHHHS---TTHHHHHHHHH--TT-------HHHHHHHHHHHHHHHHHHHH-HHHHTTTS-HHHHHHHHHHHHHHHHHHHHHHHHHHHH-TTT-HHHHHHSHHHHHHHHHHHHHHHHHHHHTPPPPS--PPPPPTT--GGGHHHHHHH-

Mean predicted aligned error: 10.94 Å

pLDDT: mean 81.71, std 13.73, range [37.22, 95.94]

Solvent-accessible surface area (backbone atoms only — not comparable to full-atom values): 10310 Å² total; per-residue (Å²): 142,77,86,81,82,70,80,82,69,84,67,76,73,51,71,53,57,53,50,28,49,53,51,50,52,50,51,50,52,52,51,52,59,54,66,54,75,82,52,93,61,57,46,56,53,48,22,66,74,68,72,37,94,80,53,63,78,59,68,64,65,58,78,65,50,49,39,53,50,52,30,52,51,43,46,37,46,36,51,70,65,31,46,30,69,77,27,65,95,45,61,69,69,62,21,51,50,20,45,52,51,46,49,49,54,39,49,27,41,43,53,52,28,52,50,50,37,28,58,39,42,92,60,14,49,56,32,60,74,73,52,56,53,64,59,52,53,52,54,50,41,51,53,48,36,54,50,19,61,75,71,74,47,76,77,68,91,74,67,79,72,60,78,45,84,76,42,67,65,84,50,47,62,57,50,69,72,75,85